Protein AF-A0A7S2H4R5-F1 (afdb_monomer_lite)

Structure (mmCIF, N/CA/C/O backbone):
data_AF-A0A7S2H4R5-F1
#
_entry.id   AF-A0A7S2H4R5-F1
#
loop_
_atom_site.group_PDB
_atom_site.id
_atom_site.type_symbol
_atom_site.label_atom_id
_atom_site.label_alt_id
_atom_site.label_comp_id
_atom_site.label_asym_id
_atom_site.label_entity_id
_atom_site.label_seq_id
_atom_site.pdbx_PDB_ins_code
_atom_site.Cartn_x
_atom_site.Cartn_y
_atom_site.Cartn_z
_atom_site.occupancy
_atom_site.B_iso_or_equiv
_atom_site.auth_seq_id
_atom_site.auth_comp_id
_atom_site.auth_asym_id
_atom_site.auth_atom_id
_atom_site.pdbx_PDB_model_num
ATOM 1 N N . GLY A 1 1 ? -2.460 36.757 11.457 1.00 43.97 1 GLY A N 1
ATOM 2 C CA . GLY A 1 1 ? -3.590 37.691 11.599 1.00 43.97 1 GLY A CA 1
ATOM 3 C C . GLY A 1 1 ? -4.817 36.888 11.955 1.00 43.97 1 GLY A C 1
ATOM 4 O O . GLY A 1 1 ? -5.146 35.980 11.207 1.00 43.97 1 GLY A O 1
ATOM 5 N N . ALA A 1 2 ? -5.412 37.139 13.119 1.00 42.22 2 ALA A N 1
ATOM 6 C CA . ALA A 1 2 ? -6.586 36.418 13.603 1.00 42.22 2 ALA A CA 1
ATOM 7 C C . ALA A 1 2 ? -7.865 37.125 13.124 1.00 42.22 2 ALA A C 1
ATOM 9 O O . ALA A 1 2 ? -8.091 38.283 13.464 1.00 42.22 2 ALA A O 1
ATOM 10 N N . CYS A 1 3 ? -8.686 36.438 12.327 1.00 50.50 3 CYS A N 1
ATOM 11 C CA . CYS A 1 3 ? -10.036 36.880 11.981 1.00 50.50 3 CYS A CA 1
ATOM 12 C C . CYS A 1 3 ? -10.991 36.493 13.115 1.00 50.50 3 CYS A C 1
ATOM 14 O O . CYS A 1 3 ? -11.356 35.327 13.248 1.00 50.50 3 CYS A O 1
ATOM 16 N N . ALA A 1 4 ? -11.394 37.466 13.930 1.00 53.69 4 ALA A N 1
ATOM 17 C CA . ALA A 1 4 ? -12.504 37.313 14.864 1.00 53.69 4 ALA A CA 1
ATOM 18 C C . ALA A 1 4 ? -13.825 37.566 14.118 1.00 53.69 4 ALA A C 1
ATOM 20 O O . ALA A 1 4 ? -14.021 38.639 13.549 1.00 53.69 4 ALA A O 1
ATOM 21 N N . ALA A 1 5 ? -14.717 36.575 14.096 1.00 50.06 5 ALA A N 1
ATOM 22 C CA . ALA A 1 5 ? -16.059 36.732 13.542 1.00 50.06 5 ALA A CA 1
ATOM 23 C C . ALA A 1 5 ? -16.969 37.476 14.545 1.00 50.06 5 ALA A C 1
ATOM 25 O O . ALA A 1 5 ? -16.904 37.191 15.745 1.00 50.06 5 ALA A O 1
ATOM 26 N N . PRO A 1 6 ? -17.824 38.411 14.091 1.00 65.19 6 PRO A N 1
ATOM 27 C CA . PRO A 1 6 ? -18.711 39.163 14.971 1.00 65.19 6 PRO A CA 1
ATOM 28 C C . PRO A 1 6 ? -19.839 38.274 15.512 1.00 65.19 6 PRO A C 1
ATOM 30 O O . PRO A 1 6 ? -20.557 37.614 14.760 1.00 65.19 6 PRO A O 1
ATOM 33 N N . GLN A 1 7 ? -20.009 38.281 16.834 1.00 59.81 7 GLN A N 1
ATOM 34 C CA . GLN A 1 7 ? -21.130 37.645 17.524 1.00 59.81 7 GLN A CA 1
ATOM 35 C C . GLN A 1 7 ? -22.401 38.475 17.299 1.00 59.81 7 GLN A C 1
ATOM 37 O O . GLN A 1 7 ? -22.650 39.461 17.988 1.00 59.81 7 GLN A O 1
ATOM 42 N N . GLY A 1 8 ? -23.198 38.093 16.302 1.00 62.81 8 GLY A N 1
ATOM 43 C CA . GLY A 1 8 ? -24.540 38.634 16.108 1.00 62.81 8 GLY A CA 1
ATOM 44 C C . GLY A 1 8 ? -25.491 38.127 17.194 1.00 62.81 8 GLY A C 1
ATOM 45 O O . GLY A 1 8 ? -25.617 36.919 17.395 1.00 62.81 8 GLY A O 1
ATOM 46 N N . ALA A 1 9 ? -26.161 39.050 17.885 1.00 63.94 9 ALA A N 1
ATOM 47 C CA . ALA A 1 9 ? -27.202 38.752 18.862 1.00 63.94 9 ALA A CA 1
ATOM 48 C C . ALA A 1 9 ? -28.340 37.959 18.199 1.00 63.94 9 ALA A C 1
ATOM 50 O O . ALA A 1 9 ? -29.050 38.461 17.326 1.00 63.94 9 ALA A O 1
ATOM 51 N N . ARG A 1 10 ? -28.492 36.694 18.597 1.00 55.94 10 ARG A N 1
ATOM 52 C CA . ARG A 1 10 ? -29.546 35.802 18.113 1.00 55.94 10 ARG A CA 1
ATOM 53 C C . ARG A 1 10 ? -30.863 36.237 18.760 1.00 55.94 10 ARG A C 1
ATOM 55 O O . ARG A 1 10 ? -31.026 36.107 19.966 1.00 55.94 10 ARG A O 1
ATOM 62 N N . GLN A 1 11 ? -31.770 36.810 17.975 1.00 67.12 11 GLN A N 1
ATOM 63 C CA . GLN A 1 11 ? -33.123 37.108 18.439 1.00 67.12 11 GLN A CA 1
ATOM 64 C C . GLN A 1 11 ? -33.912 35.797 18.526 1.00 67.12 11 GLN A C 1
ATOM 66 O O . GLN A 1 11 ? -34.180 35.160 17.506 1.00 67.12 11 GLN A O 1
ATOM 71 N N . ASP A 1 12 ? -34.262 35.389 19.745 1.00 58.31 12 ASP A N 1
ATOM 72 C CA . ASP A 1 12 ? -35.108 34.226 20.012 1.00 58.31 12 ASP A CA 1
ATOM 73 C C . ASP A 1 12 ? -36.561 34.543 19.635 1.00 58.31 12 ASP A C 1
ATOM 75 O O . ASP A 1 12 ? -37.347 35.058 20.432 1.00 58.31 12 ASP A O 1
ATOM 79 N N . LEU A 1 13 ? -36.927 34.259 18.386 1.00 68.94 13 LEU A N 1
ATOM 80 C CA . LEU A 1 13 ? -38.321 34.313 17.958 1.00 68.94 13 LEU A CA 1
ATOM 81 C C . LEU A 1 13 ? -39.088 33.110 18.542 1.00 68.94 13 LEU A C 1
ATOM 83 O O . LEU A 1 13 ? -38.619 31.973 18.430 1.00 68.94 13 LEU A O 1
ATOM 87 N N . PRO A 1 14 ? -40.273 33.321 19.145 1.00 73.38 14 PRO A N 1
ATOM 88 C CA . PRO A 1 14 ? -41.073 32.240 19.703 1.00 73.38 14 PRO A CA 1
ATOM 89 C C . PRO A 1 14 ? -41.506 31.276 18.594 1.00 73.38 14 PRO A C 1
ATOM 91 O O . PRO A 1 14 ? -42.022 31.691 17.556 1.00 73.38 14 PRO A O 1
ATOM 94 N N . ALA A 1 15 ? -41.300 29.976 18.821 1.00 68.56 15 ALA A N 1
ATOM 95 C CA . ALA A 1 15 ? -41.641 28.948 17.846 1.00 68.56 15 ALA A CA 1
ATOM 96 C C . ALA A 1 15 ? -43.143 29.009 17.486 1.00 68.56 15 ALA A C 1
ATOM 98 O O . ALA A 1 15 ? -43.987 29.075 18.389 1.00 68.56 15 ALA A O 1
ATOM 99 N N . PRO A 1 16 ? -43.500 28.969 16.189 1.00 68.19 16 PRO A N 1
ATOM 100 C CA . PRO A 1 16 ? -44.891 29.018 15.756 1.00 68.19 16 PRO A CA 1
ATOM 101 C C . PRO A 1 16 ? -45.667 27.828 16.335 1.00 68.19 16 PRO A C 1
ATOM 103 O O . PRO A 1 16 ? -45.280 26.668 16.178 1.00 68.19 16 PRO A O 1
ATOM 106 N N . ARG A 1 17 ? -46.773 28.111 17.035 1.00 72.88 17 ARG A N 1
ATOM 107 C CA . ARG A 1 17 ? -47.661 27.074 17.574 1.00 72.88 17 ARG A CA 1
ATOM 108 C C . ARG A 1 17 ? -48.368 26.375 16.414 1.00 72.88 17 ARG A C 1
ATOM 110 O O . ARG A 1 17 ? -49.080 27.012 15.648 1.00 72.88 17 ARG A O 1
ATOM 117 N N . VAL A 1 18 ? -48.193 25.059 16.312 1.00 77.31 18 VAL A N 1
ATOM 118 C CA . VAL A 1 18 ? -48.912 24.218 15.344 1.00 77.31 18 VAL A CA 1
ATOM 119 C C . VAL A 1 18 ? -50.418 24.305 15.625 1.00 77.31 18 VAL A C 1
ATOM 121 O O . VAL A 1 18 ? -50.851 23.970 16.732 1.00 77.31 18 VAL A O 1
ATOM 124 N N . GLY A 1 19 ? -51.196 24.770 14.641 1.00 82.31 19 GLY A N 1
ATOM 125 C CA . GLY A 1 19 ? -52.649 24.948 14.739 1.00 82.31 19 GLY A CA 1
ATOM 126 C C . GLY A 1 19 ? -53.412 23.643 15.006 1.00 82.31 19 GLY A C 1
ATOM 127 O O . GLY A 1 19 ? -52.929 22.548 14.714 1.00 82.31 19 GLY A O 1
ATOM 128 N N . SER A 1 20 ? -54.615 23.755 15.574 1.00 77.06 20 SER A N 1
ATOM 129 C CA . SER A 1 20 ? -55.488 22.621 15.929 1.00 77.06 20 SER A CA 1
ATOM 130 C C . SER A 1 20 ? -55.868 21.743 14.734 1.00 77.06 20 SER A C 1
ATOM 132 O O . SER A 1 20 ? -56.005 20.532 14.895 1.00 77.06 20 SER A O 1
ATOM 134 N N . GLU A 1 21 ? -55.972 22.324 13.540 1.00 79.44 21 GLU A N 1
ATOM 135 C CA . GLU A 1 21 ? -56.320 21.610 12.306 1.00 79.44 21 GLU A CA 1
ATOM 136 C C . GLU A 1 21 ? -55.257 20.571 11.923 1.00 79.44 21 GLU A C 1
ATOM 138 O O . GLU A 1 21 ? -55.586 19.412 11.673 1.00 79.44 21 GLU A O 1
ATOM 143 N N . LEU A 1 22 ? -53.970 20.925 12.019 1.00 76.62 22 LEU A N 1
ATOM 144 C CA . LEU A 1 22 ? -52.852 20.003 11.776 1.00 76.62 22 LEU A CA 1
ATOM 145 C C . LEU A 1 22 ? -52.847 18.821 12.754 1.00 76.62 22 LEU A C 1
ATOM 147 O O . LEU A 1 22 ? -52.476 17.715 12.376 1.00 76.62 22 LEU A O 1
ATOM 151 N N . ARG A 1 23 ? -53.293 19.018 14.002 1.00 78.50 23 ARG A N 1
ATOM 152 C CA . ARG A 1 23 ? -53.409 17.916 14.973 1.00 78.50 23 ARG A CA 1
ATOM 153 C C . ARG A 1 23 ? -54.545 16.953 14.638 1.00 78.50 23 ARG A C 1
ATOM 155 O O . ARG A 1 23 ? -54.448 15.786 15.005 1.00 78.50 23 ARG A O 1
ATOM 162 N N . SER A 1 24 ? -55.606 17.427 13.981 1.00 82.88 24 SER A N 1
ATOM 163 C CA . SER A 1 24 ? -56.699 16.560 13.526 1.00 82.88 24 SER A CA 1
ATOM 164 C C . SER A 1 24 ? -56.254 15.675 12.363 1.00 82.88 24 SER A C 1
ATOM 166 O O . SER A 1 24 ? -56.455 14.470 12.431 1.00 82.88 24 SER A O 1
ATOM 168 N N . ALA A 1 25 ? -55.499 16.233 11.410 1.00 81.19 25 ALA A N 1
ATOM 169 C CA . ALA A 1 25 ? -54.957 15.489 10.275 1.00 81.19 25 ALA A CA 1
ATOM 170 C C . ALA A 1 25 ? -54.005 14.353 10.694 1.00 81.19 25 ALA A C 1
ATOM 172 O O . ALA A 1 25 ? -53.912 13.350 10.000 1.00 81.19 25 ALA A O 1
ATOM 173 N N . VAL A 1 26 ? -53.325 14.477 11.843 1.00 81.75 26 VAL A N 1
ATOM 174 C CA . VAL A 1 26 ? -52.450 13.416 12.377 1.00 81.75 26 VAL A CA 1
ATOM 175 C C . VAL A 1 26 ? -53.235 12.188 12.859 1.00 81.75 26 VAL A C 1
ATOM 177 O O . VAL A 1 26 ? -52.687 11.089 12.867 1.00 81.75 26 VAL A O 1
ATOM 180 N N . LYS A 1 27 ? -54.506 12.345 13.251 1.00 83.69 27 LYS A N 1
ATOM 181 C CA . LYS A 1 27 ? -55.331 11.226 13.738 1.00 83.69 27 LYS A CA 1
ATOM 182 C C . LYS A 1 27 ? -55.810 10.300 12.625 1.00 83.69 27 LYS A C 1
ATOM 184 O O . LYS A 1 27 ? -56.103 9.147 12.912 1.00 83.69 27 LYS A O 1
ATOM 189 N N . ASP A 1 28 ? -55.853 10.795 11.392 1.00 89.69 28 ASP A N 1
ATOM 190 C CA . ASP A 1 28 ? -56.332 10.035 10.237 1.00 89.69 28 ASP A CA 1
ATOM 191 C C . ASP A 1 28 ? -55.218 9.215 9.560 1.00 89.69 28 ASP A C 1
ATOM 193 O O . ASP A 1 28 ? -55.467 8.550 8.554 1.00 89.69 28 ASP A O 1
ATOM 197 N N . LEU A 1 29 ? -53.980 9.241 10.080 1.00 88.44 29 LEU A N 1
ATOM 198 C CA . LEU A 1 29 ? -52.915 8.403 9.533 1.00 88.44 29 LEU A CA 1
ATOM 199 C C . LEU A 1 29 ? -53.121 6.932 9.932 1.00 88.44 29 LEU A C 1
ATOM 201 O O . LEU A 1 29 ? -53.329 6.646 11.112 1.00 88.44 29 LEU A O 1
ATOM 205 N N . PRO A 1 30 ? -53.018 5.993 8.973 1.00 91.44 30 PRO A N 1
ATOM 206 C CA . PRO A 1 30 ? -53.098 4.568 9.263 1.00 91.44 30 PRO A CA 1
ATOM 207 C C . PRO A 1 30 ? -51.943 4.135 10.170 1.00 91.44 30 PRO A C 1
ATOM 209 O O . PRO A 1 30 ? -50.812 4.605 10.012 1.00 91.44 30 PRO A O 1
ATOM 212 N N . ASP A 1 31 ? -52.224 3.216 11.097 1.00 90.38 31 ASP A N 1
ATOM 213 C CA . ASP A 1 31 ? -51.182 2.607 11.918 1.00 90.38 31 ASP A CA 1
ATOM 214 C C . ASP A 1 31 ? -50.279 1.730 11.036 1.00 90.38 31 ASP A C 1
ATOM 216 O O . ASP A 1 31 ? -50.745 0.917 10.237 1.00 90.38 31 ASP A O 1
ATOM 220 N N . LEU A 1 32 ? -48.970 1.946 11.139 1.00 93.88 32 LEU A N 1
ATOM 221 C CA . LEU A 1 32 ? -47.953 1.241 10.358 1.00 93.88 32 LEU A CA 1
ATOM 222 C C . LEU A 1 32 ? -47.222 0.179 11.188 1.00 93.88 32 LEU A C 1
ATOM 224 O O . LEU A 1 32 ? -46.354 -0.508 10.642 1.00 93.88 32 LEU A O 1
ATOM 228 N N . MET A 1 33 ? -47.550 0.039 12.476 1.00 92.56 33 MET A N 1
ATOM 229 C CA . MET A 1 33 ? -46.866 -0.880 13.389 1.00 92.56 33 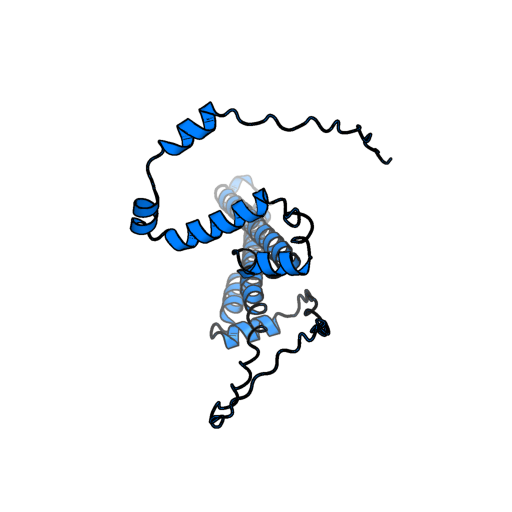MET A CA 1
ATOM 230 C C . MET A 1 33 ? -46.916 -2.332 12.905 1.00 92.56 33 MET A C 1
ATOM 232 O O . MET A 1 33 ? -45.867 -2.971 12.841 1.00 92.56 33 MET A O 1
ATOM 236 N N . ASP A 1 34 ? -48.073 -2.799 12.430 1.00 94.12 34 ASP A N 1
ATOM 237 C CA . ASP A 1 34 ? -48.242 -4.163 11.904 1.00 94.12 34 ASP A CA 1
ATOM 238 C C . ASP A 1 34 ? -47.296 -4.451 10.728 1.00 94.12 34 ASP A C 1
ATOM 240 O O . ASP A 1 34 ? -46.746 -5.544 10.584 1.00 94.12 34 ASP A O 1
ATOM 244 N N . ARG A 1 35 ? -47.051 -3.444 9.879 1.00 95.38 35 ARG A N 1
ATOM 245 C CA . ARG A 1 35 ? -46.154 -3.582 8.726 1.00 95.38 35 ARG A CA 1
ATOM 246 C C . ARG A 1 35 ? -44.686 -3.591 9.148 1.00 95.38 35 ARG A C 1
ATOM 248 O O . ARG A 1 35 ? -43.892 -4.309 8.547 1.00 95.38 35 ARG A O 1
ATOM 255 N N . ILE A 1 36 ? -44.320 -2.800 10.155 1.00 93.50 36 ILE A N 1
ATOM 256 C CA . ILE A 1 36 ? -42.960 -2.769 10.720 1.00 93.50 36 ILE A CA 1
ATOM 257 C C . ILE A 1 36 ? -42.642 -4.103 11.404 1.00 93.50 36 ILE A C 1
ATOM 259 O O . ILE A 1 36 ? -41.538 -4.627 11.244 1.00 93.50 36 ILE A O 1
ATOM 263 N N . GLU A 1 37 ? -43.616 -4.674 12.110 1.00 95.56 37 GLU A N 1
ATOM 264 C CA . GLU A 1 37 ? -43.494 -5.979 12.753 1.00 95.56 37 GLU A CA 1
ATOM 265 C C . GLU A 1 37 ? -43.380 -7.111 11.727 1.00 95.56 37 GLU A C 1
ATOM 267 O O . GLU A 1 37 ? -42.467 -7.929 11.826 1.00 95.56 37 GLU A O 1
ATOM 272 N N . ALA A 1 38 ? -44.199 -7.092 10.669 1.00 95.25 38 ALA A N 1
ATOM 273 C CA . ALA A 1 38 ? -44.100 -8.058 9.572 1.00 95.25 38 ALA A CA 1
ATOM 274 C C . ALA A 1 38 ? -42.734 -8.034 8.852 1.00 95.25 38 ALA A C 1
ATOM 276 O O . ALA A 1 38 ? -42.317 -9.044 8.289 1.00 95.25 38 ALA A O 1
ATOM 277 N N . MET A 1 39 ? -42.027 -6.897 8.871 1.00 93.00 39 MET A N 1
ATOM 278 C CA . MET A 1 39 ? -40.674 -6.755 8.313 1.00 93.00 39 MET A CA 1
ATOM 279 C C . MET A 1 39 ? -39.555 -7.108 9.309 1.00 93.00 39 MET A C 1
ATOM 281 O O . MET A 1 39 ? -38.387 -7.072 8.930 1.00 93.00 39 MET A O 1
ATOM 285 N N . GLY A 1 40 ? -39.874 -7.424 10.569 1.00 90.75 40 GLY A N 1
ATOM 286 C CA . GLY A 1 40 ? -38.877 -7.709 11.608 1.00 90.75 40 GLY A CA 1
ATOM 287 C C . GLY A 1 40 ? -38.091 -6.481 12.090 1.00 90.75 40 GLY A C 1
ATOM 288 O O . GLY A 1 40 ? -37.063 -6.635 12.743 1.00 90.75 40 GLY A O 1
ATOM 289 N N . LEU A 1 41 ? -38.566 -5.264 11.799 1.00 92.69 41 LEU A N 1
ATOM 290 C CA . LEU A 1 41 ? -37.879 -3.999 12.117 1.00 92.69 41 LEU A CA 1
ATOM 291 C C . LEU A 1 41 ? -38.335 -3.380 13.450 1.00 92.69 41 LEU A C 1
ATOM 293 O O . LEU A 1 41 ? -38.008 -2.233 13.758 1.00 92.69 41 LEU A O 1
ATOM 297 N N . SER A 1 42 ? -39.116 -4.107 14.251 1.00 93.56 42 SER A N 1
ATOM 298 C CA . SER A 1 42 ? -39.722 -3.590 15.484 1.00 93.56 42 SER A CA 1
ATOM 299 C C . SER A 1 42 ? -38.675 -3.110 16.495 1.00 93.56 42 SER A C 1
ATOM 301 O O . SER A 1 42 ? -38.813 -2.024 17.059 1.00 93.56 42 SER A O 1
ATOM 303 N N . VAL A 1 43 ? -37.587 -3.864 16.666 1.00 85.38 43 VAL A N 1
ATOM 304 C CA . VAL A 1 43 ? -36.494 -3.533 17.596 1.00 85.38 43 VAL A CA 1
ATOM 305 C C . VAL A 1 43 ? -35.771 -2.249 17.176 1.00 85.38 43 VAL A C 1
ATOM 307 O O . VAL A 1 43 ? -35.553 -1.352 17.993 1.00 85.38 43 VAL A O 1
ATOM 310 N N . GLU A 1 44 ? -35.443 -2.124 15.891 1.00 78.88 44 GLU A N 1
ATOM 311 C CA . GLU A 1 44 ? -34.749 -0.956 15.337 1.00 78.88 44 GLU A CA 1
ATOM 312 C C . GLU A 1 44 ? -35.628 0.295 15.385 1.00 78.88 44 GLU A C 1
ATOM 314 O O . GLU A 1 44 ? -35.156 1.379 15.742 1.00 78.88 44 GLU A O 1
ATOM 319 N N . TYR A 1 45 ? -36.924 0.142 15.100 1.00 90.38 45 TYR A N 1
ATOM 320 C CA . TYR A 1 45 ? -37.892 1.228 15.182 1.00 90.38 45 TYR A CA 1
ATOM 321 C C . TYR A 1 45 ? -38.052 1.751 16.615 1.00 90.38 45 TYR A C 1
ATOM 323 O O . TYR A 1 45 ? -38.036 2.967 16.822 1.00 90.38 45 TYR A O 1
ATOM 331 N N . VAL A 1 46 ? -38.150 0.866 17.614 1.00 87.12 46 VAL A N 1
ATOM 332 C CA . VAL A 1 46 ? -38.217 1.264 19.031 1.00 87.12 46 VAL A CA 1
ATOM 333 C C . VAL A 1 46 ? -36.947 2.017 19.435 1.00 87.12 46 VAL A C 1
ATOM 335 O O . VAL A 1 46 ? -37.040 3.127 19.965 1.00 87.12 46 VAL A O 1
ATOM 338 N N . ALA A 1 47 ? -35.770 1.493 19.083 1.00 76.94 47 ALA A N 1
ATOM 339 C CA . ALA A 1 47 ? -34.491 2.138 19.380 1.00 76.94 47 ALA A CA 1
ATOM 340 C C . ALA A 1 47 ? -34.326 3.503 18.683 1.00 76.94 47 ALA A C 1
ATOM 342 O O . ALA A 1 47 ? -33.702 4.420 19.226 1.00 76.94 47 ALA A O 1
ATOM 343 N N . TYR A 1 48 ? -34.858 3.661 17.469 1.00 85.94 48 TYR A N 1
ATOM 344 C CA . TYR A 1 48 ? -34.892 4.947 16.772 1.00 85.94 48 TYR A CA 1
ATOM 345 C C . TYR A 1 48 ? -35.870 5.923 17.438 1.00 85.94 48 TYR A C 1
ATOM 347 O O . TYR A 1 48 ? -35.516 7.075 17.701 1.00 85.94 48 TYR A O 1
ATOM 355 N N . ARG A 1 49 ? -37.089 5.466 17.747 1.00 90.25 49 ARG A N 1
ATOM 356 C CA . ARG A 1 49 ? -38.142 6.267 18.382 1.00 90.25 49 ARG A CA 1
ATOM 357 C C . ARG A 1 49 ? -37.687 6.818 19.728 1.00 90.25 49 ARG A C 1
ATOM 359 O O . ARG A 1 49 ? -37.909 7.995 19.996 1.00 90.25 49 ARG A O 1
ATOM 366 N N . GLU A 1 50 ? -37.032 6.007 20.552 1.00 83.50 50 GLU A N 1
ATOM 367 C CA . GLU A 1 50 ? -36.480 6.439 21.841 1.00 83.50 50 GLU A CA 1
ATOM 368 C C . GLU A 1 50 ? -35.403 7.516 21.676 1.00 83.50 50 GLU A C 1
ATOM 370 O O . GLU A 1 50 ? -35.468 8.552 22.342 1.00 83.50 50 GLU A O 1
ATOM 375 N N . ARG A 1 51 ? -34.470 7.334 20.731 1.00 75.69 51 ARG A N 1
ATOM 376 C CA . ARG A 1 51 ? -33.455 8.347 20.392 1.00 75.69 51 ARG A CA 1
ATOM 377 C C . ARG A 1 51 ? -34.093 9.652 19.910 1.00 75.69 51 ARG A C 1
ATOM 379 O O . ARG A 1 51 ? -33.719 10.734 20.365 1.00 75.69 51 ARG A O 1
ATOM 386 N N . TYR A 1 52 ? -35.097 9.558 19.041 1.00 80.31 52 TYR A N 1
ATOM 387 C CA . TYR A 1 52 ? -35.819 10.714 18.512 1.00 80.31 52 TYR A CA 1
ATOM 388 C C . TYR A 1 52 ? -36.623 11.455 19.592 1.00 80.31 52 TYR A C 1
ATOM 390 O O . TYR A 1 52 ? -36.609 12.688 19.650 1.00 80.31 52 TYR A O 1
ATOM 398 N N . LEU A 1 53 ? -37.305 10.723 20.477 1.00 79.69 53 LEU A N 1
ATOM 399 C CA . LEU A 1 53 ? -38.027 11.299 21.612 1.00 79.69 53 LEU A CA 1
ATOM 400 C C . LEU A 1 53 ? -37.065 11.945 22.615 1.00 79.69 53 LEU A C 1
ATOM 402 O O . LEU A 1 53 ? -37.348 13.046 23.089 1.00 79.69 53 LEU A O 1
ATOM 406 N N . GLY A 1 54 ? -35.914 11.322 22.879 1.00 72.06 54 GLY A N 1
ATOM 407 C CA . GLY A 1 54 ? -34.848 11.899 23.701 1.00 72.06 54 GLY A CA 1
ATOM 408 C C . GLY A 1 54 ? -34.338 13.228 23.140 1.00 72.06 54 GLY A C 1
ATOM 409 O O . GLY A 1 54 ? -34.216 14.202 23.884 1.00 72.06 54 GLY A O 1
ATOM 410 N N . TRP A 1 55 ? -34.151 13.304 21.819 1.00 71.25 55 TRP A N 1
ATOM 411 C CA . TRP A 1 55 ? -33.795 14.543 21.123 1.00 71.25 55 TRP A CA 1
ATOM 412 C C . TRP A 1 55 ? -34.886 15.625 21.248 1.00 71.25 55 TRP A C 1
ATOM 414 O O . TRP A 1 55 ? -34.586 16.785 21.535 1.00 71.25 55 TRP A O 1
ATOM 424 N N . ARG A 1 56 ? -36.168 15.256 21.105 1.00 74.75 56 ARG A N 1
ATOM 425 C CA . ARG A 1 56 ? -37.316 16.182 21.202 1.00 74.75 56 ARG A CA 1
ATOM 426 C C . ARG A 1 56 ? -37.598 16.695 22.615 1.00 74.75 56 ARG A C 1
ATOM 428 O O . ARG A 1 56 ? -38.101 17.806 22.750 1.00 74.75 56 ARG A O 1
ATOM 435 N N . GLN A 1 57 ? -37.297 15.920 23.654 1.00 76.00 57 GLN A N 1
ATOM 436 C CA . GLN A 1 57 ? -37.550 16.298 25.052 1.00 76.00 57 GLN A CA 1
ATOM 437 C C . GLN A 1 57 ? -36.580 17.359 25.589 1.00 76.00 57 GLN A C 1
ATOM 439 O O . GLN A 1 57 ? -36.604 17.665 26.779 1.00 76.00 57 GLN A O 1
ATOM 444 N N . GLY A 1 58 ? -35.712 17.929 24.748 1.00 50.25 58 GLY A N 1
ATOM 445 C CA . GLY A 1 58 ? -34.784 18.959 25.199 1.00 50.25 58 GLY A CA 1
ATOM 446 C C . GLY A 1 58 ? -33.754 18.427 26.193 1.00 50.25 58 GLY A C 1
ATOM 447 O O . GLY A 1 58 ? -33.087 19.220 26.856 1.00 50.25 58 GLY A O 1
ATOM 448 N N . LYS A 1 59 ? -33.543 17.102 26.251 1.00 51.34 59 LYS A N 1
ATOM 449 C CA . LYS A 1 59 ? -32.250 16.555 26.668 1.00 51.34 59 LYS A CA 1
ATOM 450 C C . LYS A 1 59 ? -31.236 16.939 25.591 1.00 51.34 59 LYS A C 1
ATOM 452 O O . LYS A 1 59 ? -30.759 16.118 24.814 1.00 51.34 59 LYS A O 1
ATOM 457 N N . VAL A 1 60 ? -30.865 18.217 25.583 1.00 47.06 60 VAL A N 1
ATOM 458 C CA . VAL A 1 60 ? -29.697 18.786 24.903 1.00 47.06 60 VAL A CA 1
ATOM 459 C C . VAL A 1 60 ? -28.425 18.313 25.633 1.00 47.06 60 VAL A C 1
ATOM 461 O O . VAL A 1 60 ? -27.531 19.076 25.964 1.00 47.06 60 VAL A O 1
ATOM 464 N N . GLN A 1 61 ? -28.364 17.023 25.962 1.00 48.38 61 GLN A N 1
ATOM 465 C CA . GLN A 1 61 ? -27.120 16.275 26.103 1.00 48.38 61 GLN A CA 1
ATOM 466 C C . GLN A 1 61 ? -26.803 15.510 24.814 1.00 48.38 61 GLN A C 1
ATOM 468 O O . GLN A 1 61 ? -25.679 15.041 24.662 1.00 48.38 61 GLN A O 1
ATOM 473 N N . GLY A 1 62 ? -27.721 15.506 23.837 1.00 53.16 62 GLY A N 1
ATOM 474 C CA . GLY A 1 62 ? -27.354 15.360 22.433 1.00 53.16 62 GLY A CA 1
ATOM 475 C C . GLY A 1 62 ? -26.507 16.561 21.994 1.00 53.16 62 GLY A C 1
ATOM 476 O O . GLY A 1 62 ? -26.993 17.690 21.993 1.00 53.16 62 GLY A O 1
ATOM 477 N N . ALA A 1 63 ? -25.248 16.282 21.642 1.00 48.59 63 ALA A N 1
ATOM 478 C CA . ALA A 1 63 ? -24.192 17.152 21.094 1.00 48.59 63 ALA A CA 1
ATOM 479 C C . ALA A 1 63 ? -23.183 17.858 22.036 1.00 48.59 63 ALA A C 1
ATOM 481 O O . ALA A 1 63 ? -22.158 18.301 21.526 1.00 48.59 63 ALA A O 1
ATOM 482 N N . GLN A 1 64 ? -23.346 17.903 23.368 1.00 45.47 64 GLN A N 1
ATOM 483 C CA . GLN A 1 64 ? -22.238 18.315 24.273 1.00 45.47 64 GLN A CA 1
ATOM 484 C C . GLN A 1 64 ? -21.790 17.241 25.279 1.00 45.47 64 GLN A C 1
ATOM 486 O O . GLN A 1 64 ? -20.657 17.303 25.748 1.00 45.47 64 GLN A O 1
ATOM 491 N N . GLY A 1 65 ? -22.621 16.233 25.577 1.00 45.78 65 GLY A N 1
ATOM 492 C CA . GLY A 1 65 ? -22.270 15.143 26.503 1.00 45.78 65 GLY A CA 1
ATOM 493 C C . GLY A 1 65 ? -21.712 13.881 25.831 1.00 45.78 65 GLY A C 1
ATOM 494 O O . GLY A 1 65 ? -20.878 13.197 26.416 1.00 45.78 65 GLY A O 1
ATOM 495 N N . GLU A 1 66 ? -22.120 13.593 24.590 1.00 47.84 66 GLU A N 1
ATOM 496 C CA . GLU A 1 66 ? -21.602 12.460 23.793 1.00 47.84 66 GLU A CA 1
ATOM 497 C C . GLU A 1 66 ? -20.210 12.724 23.195 1.00 47.84 66 GLU A C 1
ATOM 499 O O . GLU A 1 66 ? -19.504 11.800 22.807 1.00 47.84 66 GLU A O 1
ATOM 504 N N . LEU A 1 67 ? -19.760 13.982 23.222 1.00 45.81 67 LEU A N 1
ATOM 505 C CA . LEU A 1 67 ? -18.366 14.371 23.003 1.00 45.81 67 LEU A CA 1
ATOM 506 C C . LEU A 1 67 ? -17.505 14.165 24.258 1.00 45.81 67 LEU A C 1
ATOM 508 O O . LEU A 1 67 ? -16.434 14.757 24.368 1.00 45.81 67 LEU A O 1
ATOM 512 N N . GLN A 1 68 ? -17.913 13.318 25.210 1.00 48.12 68 GLN A N 1
ATOM 513 C CA . GLN A 1 68 ? -16.902 12.713 26.066 1.00 48.12 68 GLN A CA 1
ATOM 514 C C . GLN A 1 68 ? -15.939 11.949 25.142 1.00 48.12 68 GLN A C 1
ATOM 516 O O . GLN A 1 68 ? -16.385 11.047 24.430 1.00 48.12 68 GLN A O 1
ATOM 521 N N . PRO A 1 69 ? -14.631 12.273 25.124 1.00 55.28 69 PRO A N 1
ATOM 522 C CA . PRO A 1 69 ? -13.672 11.598 24.252 1.00 55.28 69 PRO A CA 1
ATOM 523 C C . PRO A 1 69 ? -13.715 10.072 24.405 1.00 55.28 69 PRO A C 1
ATOM 525 O O . PRO A 1 69 ? -13.453 9.350 23.453 1.00 55.28 69 PRO A O 1
ATOM 528 N N . SER A 1 70 ? -14.101 9.576 25.583 1.00 55.25 70 SER A N 1
ATOM 529 C CA . SER A 1 70 ? -14.344 8.163 25.885 1.00 55.25 70 SER A CA 1
ATOM 530 C C . SER A 1 70 ? -15.571 7.570 25.179 1.00 55.25 70 SER A C 1
ATOM 532 O O . SER A 1 70 ? -15.500 6.432 24.720 1.00 55.25 70 SER A O 1
ATOM 534 N N . ALA A 1 71 ? -16.677 8.310 25.062 1.00 52.84 71 ALA A N 1
ATOM 535 C CA . ALA A 1 71 ? -17.904 7.845 24.411 1.00 52.84 71 ALA A CA 1
ATOM 536 C C . ALA A 1 71 ? -17.747 7.793 22.885 1.00 52.84 71 ALA A C 1
ATOM 538 O O . ALA A 1 71 ? -18.056 6.766 22.288 1.00 52.84 71 ALA A O 1
ATOM 539 N N . LEU A 1 72 ? -17.143 8.820 22.270 1.00 54.56 72 LEU A N 1
ATOM 540 C CA . LEU A 1 72 ? -16.752 8.768 20.854 1.00 54.56 72 LEU A CA 1
ATOM 541 C C . LEU A 1 72 ? -15.761 7.634 20.588 1.00 54.56 72 LEU A C 1
ATOM 543 O O . LEU A 1 72 ? -15.933 6.887 19.630 1.00 54.56 72 LEU A O 1
ATOM 547 N N . ARG A 1 73 ? -14.762 7.444 21.460 1.00 56.41 73 ARG A N 1
ATOM 548 C CA . ARG A 1 73 ? -13.798 6.341 21.326 1.00 56.41 73 ARG A CA 1
ATOM 549 C C . ARG A 1 73 ? -14.472 4.966 21.360 1.00 56.41 73 ARG A C 1
ATOM 551 O O . ARG A 1 73 ? -14.041 4.085 20.629 1.00 56.41 73 ARG A O 1
ATOM 558 N N . ASN A 1 74 ? -15.541 4.796 22.138 1.00 55.84 74 ASN A N 1
ATOM 559 C CA . ASN A 1 74 ? -16.314 3.552 22.165 1.00 55.84 74 ASN A CA 1
ATOM 560 C C . ASN A 1 74 ? -17.297 3.420 20.991 1.00 55.84 74 ASN A C 1
ATOM 562 O O . ASN A 1 74 ? -17.511 2.311 20.510 1.00 55.84 74 ASN A O 1
ATOM 566 N N . GLN A 1 75 ? -17.864 4.521 20.494 1.00 54.53 75 GLN A N 1
ATOM 567 C CA . GLN A 1 75 ? -18.818 4.496 19.381 1.00 54.53 75 GLN A CA 1
ATOM 568 C C . GLN A 1 75 ? -18.126 4.226 18.033 1.00 54.53 75 GLN A C 1
ATOM 570 O O . GLN A 1 75 ? -18.638 3.452 17.229 1.00 54.53 75 GLN A O 1
ATOM 575 N N . TYR A 1 76 ? -16.901 4.732 17.830 1.00 53.34 76 TYR A N 1
ATOM 576 C CA . TYR A 1 76 ? -16.063 4.343 16.686 1.00 53.34 76 TYR A CA 1
ATOM 577 C C . TYR A 1 76 ? -15.675 2.854 16.706 1.00 53.34 76 TYR A C 1
ATOM 579 O O . TYR A 1 76 ? -15.472 2.276 15.640 1.00 53.34 76 TYR A O 1
ATOM 587 N N . CYS A 1 77 ? -15.606 2.215 17.881 1.00 51.66 77 CYS A N 1
ATOM 588 C CA . CYS A 1 77 ? -15.369 0.771 18.001 1.00 51.66 77 CYS A CA 1
ATOM 589 C C . CYS A 1 77 ? -16.605 -0.082 17.671 1.00 51.66 77 CYS A C 1
ATOM 591 O O . CYS A 1 77 ? -16.440 -1.249 17.326 1.00 51.66 77 CYS A O 1
ATOM 593 N N . ALA A 1 78 ? -17.818 0.471 17.775 1.00 55.00 78 ALA A N 1
ATOM 594 C CA . ALA A 1 78 ? -19.057 -0.266 17.525 1.00 55.00 78 ALA A CA 1
ATOM 595 C C . ALA A 1 78 ? -19.457 -0.264 16.038 1.00 55.00 78 ALA A C 1
ATOM 597 O O . ALA A 1 78 ? -19.903 -1.289 15.529 1.00 55.00 78 ALA A O 1
ATOM 598 N N . ASP A 1 79 ? -19.209 0.838 15.321 1.00 51.69 79 ASP A N 1
ATOM 599 C CA . ASP A 1 79 ? -19.645 1.010 13.930 1.00 51.69 79 ASP A CA 1
ATOM 600 C C . ASP A 1 79 ? -18.465 0.949 12.944 1.00 51.69 79 ASP A C 1
ATOM 602 O O . ASP A 1 79 ? -18.014 1.954 12.395 1.00 51.69 79 ASP A O 1
ATOM 606 N N . GLY A 1 80 ? -17.943 -0.262 12.719 1.00 57.75 80 GLY A N 1
ATOM 607 C CA . GLY A 1 80 ? -17.148 -0.659 11.545 1.00 57.75 80 GLY A CA 1
ATOM 608 C C . GLY A 1 80 ? -15.730 -0.084 11.407 1.00 57.75 80 GLY A C 1
ATOM 609 O O . GLY A 1 80 ? -14.792 -0.839 11.172 1.00 57.75 80 GLY A O 1
ATOM 610 N N . PHE A 1 81 ? -15.522 1.224 11.554 1.00 60.84 81 PHE A N 1
ATOM 611 C CA . PHE A 1 81 ? -14.223 1.857 11.300 1.00 60.84 81 PHE A CA 1
ATOM 612 C C . PHE A 1 81 ? -13.184 1.515 12.378 1.00 60.84 81 PHE A C 1
ATOM 614 O O . PHE A 1 81 ? -12.063 1.131 12.046 1.00 60.84 81 PHE A O 1
ATOM 621 N N . GLY A 1 82 ? -13.561 1.570 13.659 1.00 59.62 82 GLY A N 1
ATOM 622 C CA . GLY A 1 82 ? -12.675 1.210 14.772 1.00 59.62 82 GLY A CA 1
ATOM 623 C C . GLY A 1 82 ? -12.394 -0.288 14.875 1.00 59.62 82 GLY A C 1
ATOM 624 O O . GLY A 1 82 ? -11.389 -0.670 15.468 1.00 59.62 82 GLY A O 1
ATOM 625 N N . PHE A 1 83 ? -13.221 -1.134 14.247 1.00 67.00 83 PHE A N 1
ATOM 626 C CA . PHE A 1 83 ? -12.955 -2.571 14.140 1.00 67.00 83 PHE A CA 1
ATOM 627 C C . PHE A 1 83 ? -11.738 -2.855 13.245 1.00 67.00 83 PHE A C 1
ATOM 629 O O . PHE A 1 83 ? -10.887 -3.671 13.593 1.00 67.00 83 PHE A O 1
ATOM 636 N N . TRP A 1 84 ? -11.620 -2.155 12.111 1.00 66.12 84 TRP A N 1
ATOM 637 C CA . TRP A 1 84 ? -10.507 -2.332 11.167 1.00 66.12 84 TRP A CA 1
ATOM 638 C C . TRP A 1 84 ? -9.285 -1.450 11.479 1.00 66.12 84 TRP A C 1
ATOM 640 O O . TRP A 1 84 ? -8.156 -1.788 11.092 1.00 66.12 84 TRP A O 1
ATOM 650 N N . TYR A 1 85 ? -9.500 -0.316 12.157 1.00 75.69 85 TYR A N 1
ATOM 651 C CA . TYR A 1 85 ? -8.479 0.692 12.454 1.00 75.69 85 TYR A CA 1
ATOM 652 C C . TYR A 1 85 ? -8.656 1.245 13.881 1.00 75.69 85 TYR A C 1
ATOM 654 O O . TYR A 1 85 ? -9.271 2.297 14.069 1.00 75.69 85 TYR A O 1
ATOM 662 N N . PRO A 1 86 ? -8.119 0.560 14.906 1.00 66.31 86 PRO A N 1
ATOM 663 C CA . PRO A 1 86 ? -8.292 0.959 16.304 1.00 66.31 86 PRO A CA 1
ATOM 664 C C . PRO A 1 86 ? -7.623 2.300 16.644 1.00 66.31 86 PRO A C 1
ATOM 666 O O . PRO A 1 86 ? -8.007 2.952 17.618 1.00 66.31 86 PRO A O 1
ATOM 669 N N . THR A 1 87 ? -6.635 2.737 15.854 1.00 76.44 87 THR A N 1
ATOM 670 C CA . THR A 1 87 ? -5.954 4.026 16.030 1.00 76.44 87 THR A CA 1
ATOM 671 C C . THR A 1 87 ? -5.897 4.830 14.727 1.00 76.44 87 THR A C 1
ATOM 673 O O . THR A 1 87 ? -5.793 4.285 13.626 1.00 76.44 87 THR A O 1
ATOM 676 N N . ILE A 1 88 ? -5.950 6.163 14.846 1.00 76.06 88 ILE A N 1
ATOM 677 C CA . ILE A 1 88 ? -5.861 7.072 13.689 1.00 76.06 88 ILE A CA 1
ATOM 678 C C . ILE A 1 88 ? -4.478 7.004 13.026 1.00 76.06 88 ILE A C 1
ATOM 680 O O . ILE A 1 88 ? -4.361 7.175 11.815 1.00 76.06 88 ILE A O 1
ATOM 684 N N . GLU A 1 89 ? -3.446 6.712 13.819 1.00 77.62 89 GLU A N 1
ATOM 685 C CA . GLU A 1 89 ? -2.065 6.538 13.370 1.00 77.62 89 GLU A CA 1
ATOM 686 C C . GLU A 1 89 ? -1.933 5.300 12.479 1.00 77.62 89 GLU A C 1
ATOM 688 O O . GLU A 1 89 ? -1.367 5.391 11.392 1.00 77.62 89 GLU A O 1
ATOM 693 N N . GLU A 1 90 ? -2.535 4.169 12.866 1.00 79.81 90 GLU A N 1
ATOM 694 C CA . GLU A 1 90 ? -2.574 2.965 12.027 1.00 79.81 90 GLU A CA 1
ATOM 695 C C . GLU A 1 90 ? -3.312 3.203 10.711 1.00 79.81 90 GLU A C 1
ATOM 697 O O . GLU A 1 90 ? -2.872 2.732 9.660 1.00 79.81 90 GLU A O 1
ATOM 702 N N . TRP A 1 91 ? -4.426 3.939 10.748 1.00 83.69 91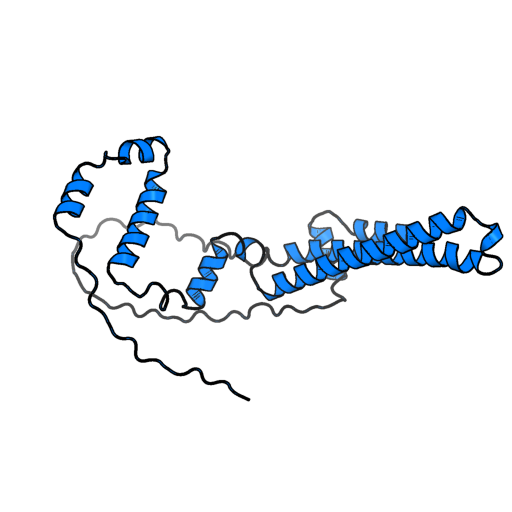 TRP A N 1
ATOM 703 C CA . TRP A 1 91 ? -5.152 4.301 9.534 1.00 83.69 91 TRP A CA 1
ATOM 704 C C . TRP A 1 91 ? -4.300 5.175 8.603 1.00 83.69 91 TRP A C 1
ATOM 706 O O . TRP A 1 91 ? -4.183 4.874 7.411 1.00 83.69 91 TRP A O 1
ATOM 716 N N . GLN A 1 92 ? -3.662 6.225 9.134 1.00 84.00 92 GLN A N 1
ATOM 717 C CA . GLN A 1 92 ? -2.777 7.093 8.352 1.00 84.00 92 GLN A CA 1
ATOM 718 C C . GLN A 1 92 ? -1.583 6.321 7.786 1.00 84.00 92 GLN A C 1
ATOM 720 O O . GLN A 1 92 ? -1.234 6.513 6.617 1.00 84.00 92 GLN A O 1
ATOM 725 N N . TRP A 1 93 ? -0.990 5.429 8.581 1.00 84.50 93 TRP A N 1
ATOM 726 C CA . TRP A 1 93 ? 0.106 4.567 8.156 1.00 84.50 93 TRP A CA 1
ATOM 727 C C . TRP A 1 93 ? -0.306 3.661 6.998 1.00 84.50 93 TRP A C 1
ATOM 729 O O . TRP A 1 93 ? 0.330 3.702 5.946 1.00 84.50 93 TRP A O 1
ATOM 739 N N . LYS A 1 94 ? -1.400 2.903 7.150 1.00 86.56 94 LYS A N 1
ATOM 740 C CA . LYS A 1 94 ? -1.906 2.008 6.098 1.00 86.56 94 LYS A CA 1
ATOM 741 C C . LYS A 1 94 ? -2.202 2.783 4.821 1.00 86.56 94 LYS A C 1
ATOM 743 O O . LYS A 1 94 ? -1.702 2.416 3.769 1.00 86.56 94 LYS A O 1
ATOM 748 N N . ARG A 1 95 ? -2.890 3.925 4.912 1.00 88.00 95 ARG A N 1
ATOM 749 C CA . ARG A 1 95 ? -3.174 4.771 3.742 1.00 88.00 95 ARG A CA 1
ATOM 750 C C . ARG A 1 95 ? -1.900 5.263 3.048 1.00 88.00 95 ARG A C 1
ATOM 752 O O . ARG A 1 95 ? -1.837 5.273 1.822 1.00 88.00 95 ARG A O 1
ATOM 759 N N . THR A 1 96 ? -0.896 5.669 3.823 1.00 90.62 96 THR A N 1
ATOM 760 C CA . THR A 1 96 ? 0.406 6.098 3.289 1.00 90.62 96 THR A CA 1
ATOM 761 C C . THR A 1 96 ? 1.104 4.937 2.588 1.00 90.62 96 THR A C 1
ATOM 763 O O . THR A 1 96 ? 1.647 5.101 1.500 1.00 90.62 96 THR A O 1
ATOM 766 N N . LEU A 1 97 ? 1.051 3.747 3.175 1.00 92.06 97 LEU A N 1
ATOM 767 C CA . LEU A 1 97 ? 1.677 2.559 2.623 1.00 92.06 97 LEU A CA 1
ATOM 768 C C . LEU A 1 97 ? 0.971 2.072 1.347 1.00 92.06 97 LEU A C 1
ATOM 770 O O . LEU A 1 97 ? 1.653 1.850 0.349 1.00 92.06 97 LEU A O 1
ATOM 774 N N . SER A 1 98 ? -0.365 2.000 1.314 1.00 93.69 98 SER A N 1
ATOM 775 C CA . SER A 1 98 ? -1.118 1.642 0.100 1.00 93.69 98 SER A CA 1
ATOM 776 C C . SER A 1 98 ? -0.886 2.656 -1.035 1.00 93.69 98 SER A C 1
ATOM 778 O O . SER A 1 98 ? -0.809 2.277 -2.207 1.00 93.69 98 SER A O 1
ATOM 780 N N . TYR A 1 99 ? -0.712 3.943 -0.699 1.00 96.06 99 TYR A N 1
ATOM 781 C CA . TYR A 1 99 ? -0.291 4.969 -1.660 1.00 96.06 99 TYR A CA 1
ATOM 782 C C . TYR A 1 99 ? 1.081 4.637 -2.264 1.00 96.06 99 TYR A C 1
ATOM 784 O O . TYR A 1 99 ? 1.212 4.587 -3.485 1.00 96.06 99 TYR A O 1
ATOM 792 N N . TRP A 1 100 ? 2.085 4.326 -1.438 1.00 95.88 100 TRP A N 1
ATOM 793 C CA . TRP A 1 100 ? 3.424 3.972 -1.925 1.00 95.88 100 TRP A CA 1
ATOM 794 C C . TRP A 1 100 ? 3.465 2.659 -2.714 1.00 95.88 100 TRP A C 1
ATOM 796 O O . TRP A 1 100 ? 4.190 2.581 -3.707 1.00 95.88 100 TRP A O 1
ATOM 806 N N . ILE A 1 101 ? 2.672 1.652 -2.337 1.00 95.94 101 ILE A N 1
ATOM 807 C CA . ILE A 1 101 ? 2.493 0.430 -3.141 1.00 95.94 101 ILE A CA 1
ATOM 808 C C . ILE A 1 101 ? 1.998 0.803 -4.541 1.00 95.94 101 ILE A C 1
ATOM 810 O O . ILE A 1 101 ? 2.583 0.383 -5.535 1.00 95.94 101 ILE A O 1
ATOM 814 N N . SER A 1 102 ? 0.965 1.643 -4.624 1.00 97.38 102 SER A N 1
ATOM 815 C CA . SER A 1 102 ? 0.386 2.061 -5.906 1.00 97.38 102 SER A CA 1
ATOM 816 C C . SER A 1 102 ? 1.392 2.837 -6.763 1.00 97.38 102 SER A C 1
ATOM 818 O O . SER A 1 102 ? 1.519 2.562 -7.955 1.00 97.38 102 SER A O 1
ATOM 820 N N . VAL A 1 103 ? 2.138 3.768 -6.157 1.00 97.50 103 VAL A N 1
ATOM 821 C CA . VAL A 1 103 ? 3.168 4.567 -6.845 1.00 97.50 103 VAL A CA 1
ATOM 822 C C . VAL A 1 103 ? 4.295 3.679 -7.366 1.00 97.50 103 VAL A C 1
ATOM 824 O O . VAL A 1 103 ? 4.599 3.717 -8.554 1.00 97.50 103 VAL A O 1
ATOM 827 N N . THR A 1 104 ? 4.875 2.832 -6.513 1.00 96.62 104 THR A N 1
ATOM 828 C CA . THR A 1 104 ? 5.999 1.963 -6.905 1.00 96.62 104 THR A CA 1
ATOM 829 C C . THR A 1 104 ? 5.587 0.930 -7.950 1.00 96.62 104 THR A C 1
ATOM 831 O O . THR A 1 104 ? 6.343 0.673 -8.886 1.00 96.62 104 THR A O 1
ATOM 834 N N . PHE A 1 105 ? 4.374 0.380 -7.855 1.00 97.50 105 PHE A N 1
ATOM 835 C CA . PHE A 1 105 ? 3.824 -0.501 -8.882 1.00 97.50 105 PHE A CA 1
ATOM 836 C C . PHE A 1 105 ? 3.662 0.220 -10.225 1.00 97.50 105 PHE A C 1
ATOM 838 O O . PHE A 1 105 ? 4.086 -0.296 -11.260 1.00 97.50 105 PHE A O 1
ATOM 845 N N . PHE A 1 106 ? 3.076 1.420 -10.211 1.00 97.94 106 PHE A N 1
ATOM 846 C CA . PHE A 1 106 ? 2.843 2.212 -11.416 1.00 97.94 106 PHE A CA 1
ATOM 847 C C . PHE A 1 106 ? 4.152 2.642 -12.092 1.00 97.94 106 PHE A C 1
ATOM 849 O O . PHE A 1 106 ? 4.302 2.471 -13.302 1.00 97.94 106 PHE A O 1
ATOM 856 N N . GLU A 1 107 ? 5.127 3.131 -11.323 1.00 97.38 107 GLU A N 1
ATOM 857 C CA . GLU A 1 107 ? 6.459 3.483 -11.828 1.00 97.38 107 GLU A CA 1
ATOM 858 C C . GLU A 1 107 ? 7.197 2.259 -12.386 1.00 97.38 107 GLU A C 1
ATOM 860 O O . GLU A 1 107 ? 7.750 2.318 -13.488 1.00 97.38 107 GLU A O 1
ATOM 865 N N . GLY A 1 108 ? 7.144 1.123 -11.682 1.00 97.00 108 GLY A N 1
ATOM 866 C CA . GLY A 1 108 ? 7.709 -0.139 -12.158 1.00 97.00 108 GLY A CA 1
ATOM 867 C C . GLY A 1 108 ? 7.096 -0.594 -13.484 1.00 97.00 108 GLY A C 1
ATOM 868 O O . GLY A 1 108 ? 7.826 -0.974 -14.404 1.00 97.00 108 GLY A O 1
ATOM 869 N N . ALA A 1 109 ? 5.771 -0.486 -13.620 1.00 97.44 109 ALA A N 1
ATOM 870 C CA . ALA A 1 109 ? 5.048 -0.814 -14.845 1.00 97.44 109 ALA A CA 1
ATOM 871 C C . ALA A 1 109 ? 5.399 0.129 -16.006 1.00 97.44 109 ALA A C 1
ATOM 873 O O . ALA A 1 109 ? 5.618 -0.344 -17.122 1.00 97.44 109 ALA A O 1
ATOM 874 N N . LEU A 1 110 ? 5.512 1.437 -15.754 1.00 97.69 110 LEU A N 1
ATOM 875 C CA . LEU A 1 110 ? 5.927 2.422 -16.759 1.00 97.69 110 LEU A CA 1
ATOM 876 C C . LEU A 1 110 ? 7.345 2.160 -17.270 1.00 97.69 110 LEU A C 1
ATOM 878 O O . LEU A 1 110 ? 7.565 2.152 -18.484 1.00 97.69 110 LEU A O 1
ATOM 882 N N . LEU A 1 111 ? 8.299 1.917 -16.367 1.00 96.06 111 LEU A N 1
ATOM 883 C CA . LEU A 1 111 ? 9.684 1.606 -16.731 1.00 96.06 111 LEU A CA 1
ATOM 884 C C . LEU A 1 111 ? 9.760 0.311 -17.542 1.00 96.06 111 LEU A C 1
ATOM 886 O O . LEU A 1 111 ? 10.397 0.274 -18.594 1.00 96.06 111 LEU A O 1
ATOM 890 N N . PHE A 1 112 ? 9.049 -0.727 -17.100 1.00 95.12 112 PHE A N 1
ATOM 891 C CA . PHE A 1 112 ? 8.994 -2.005 -17.798 1.00 95.12 112 PHE A CA 1
ATOM 892 C C . PHE A 1 112 ? 8.368 -1.886 -19.196 1.00 95.12 112 PHE A C 1
ATOM 894 O O . PHE A 1 112 ? 8.931 -2.398 -20.169 1.00 95.12 112 PHE A O 1
ATOM 901 N N . ALA A 1 113 ? 7.238 -1.185 -19.320 1.00 96.88 113 ALA A N 1
ATOM 902 C CA . ALA A 1 113 ? 6.564 -0.960 -20.596 1.00 96.88 113 ALA A CA 1
ATOM 903 C C . ALA A 1 113 ? 7.435 -0.134 -21.550 1.00 96.88 113 ALA A C 1
ATOM 905 O O . ALA A 1 113 ? 7.592 -0.505 -22.713 1.00 96.88 113 ALA A O 1
ATOM 906 N N . THR A 1 114 ? 8.065 0.932 -21.048 1.00 95.94 114 THR A N 1
ATOM 907 C CA . THR A 1 114 ? 8.962 1.781 -21.842 1.00 95.94 114 THR A CA 1
ATOM 908 C C . THR A 1 114 ? 10.171 0.987 -22.332 1.00 95.94 114 THR A C 1
ATOM 910 O O . THR A 1 114 ? 10.476 1.014 -23.522 1.00 95.94 114 THR A O 1
ATOM 913 N N . SER A 1 115 ? 10.833 0.214 -21.467 1.00 95.81 115 SER A N 1
ATOM 914 C CA . SER A 1 115 ? 11.957 -0.637 -21.880 1.00 95.81 115 SER A CA 1
ATOM 915 C C . SER A 1 115 ? 11.549 -1.713 -22.885 1.00 95.81 115 SER A C 1
ATOM 917 O O . SER A 1 115 ? 12.293 -1.956 -23.834 1.00 95.81 115 SER A O 1
ATOM 919 N N . SER A 1 116 ? 10.371 -2.320 -22.715 1.00 94.50 116 SER A N 1
ATOM 920 C CA . SER A 1 116 ? 9.838 -3.320 -23.652 1.00 94.50 116 SER A CA 1
ATOM 921 C C . SER A 1 116 ? 9.535 -2.703 -25.017 1.00 94.50 116 SER A C 1
ATOM 923 O O . SER A 1 116 ? 9.890 -3.272 -26.045 1.00 94.50 116 SER A O 1
ATOM 925 N N . PHE A 1 117 ? 8.955 -1.502 -25.039 1.00 96.50 117 PHE A N 1
ATOM 926 C CA . PHE A 1 117 ? 8.690 -0.764 -26.271 1.00 96.50 117 PHE A CA 1
ATOM 927 C C . PHE A 1 117 ? 9.990 -0.375 -26.990 1.00 96.50 117 PHE A C 1
ATOM 929 O O . PHE A 1 117 ? 10.121 -0.584 -28.193 1.00 96.50 117 PHE A O 1
ATOM 936 N N . LEU A 1 118 ? 10.998 0.114 -26.261 1.00 95.00 118 LEU A N 1
ATOM 937 C CA . LEU A 1 118 ? 12.300 0.466 -26.840 1.00 95.00 118 LEU A CA 1
ATOM 938 C C . LEU A 1 118 ? 13.062 -0.754 -27.386 1.00 95.00 118 LEU A C 1
ATOM 940 O O . LEU A 1 118 ? 13.889 -0.600 -28.286 1.00 95.00 118 LEU A O 1
ATOM 944 N N . MET A 1 119 ? 12.776 -1.970 -26.905 1.00 94.31 119 MET A N 1
ATOM 945 C CA . MET A 1 119 ? 13.329 -3.194 -27.496 1.00 94.31 119 MET A CA 1
ATOM 946 C C . MET A 1 119 ? 12.807 -3.471 -28.913 1.00 94.31 119 MET A C 1
ATOM 948 O O . MET A 1 119 ? 13.501 -4.153 -29.668 1.00 94.31 119 MET A O 1
ATOM 952 N N . CYS A 1 120 ? 11.648 -2.928 -29.303 1.00 96.19 120 CYS A N 1
ATOM 953 C CA . CYS A 1 120 ? 11.086 -3.106 -30.644 1.00 96.19 120 CYS A CA 1
ATOM 954 C C . CYS A 1 120 ? 11.797 -2.276 -31.730 1.00 96.19 120 CYS A C 1
ATOM 956 O O . CYS A 1 120 ? 11.700 -2.630 -32.902 1.00 96.19 120 CYS A O 1
ATOM 958 N N . TRP A 1 121 ? 12.543 -1.221 -31.370 1.00 95.44 121 TRP A N 1
ATOM 959 C CA . TRP A 1 121 ? 13.283 -0.368 -32.319 1.00 95.44 121 TRP A CA 1
ATOM 960 C C . TRP A 1 121 ? 14.783 -0.306 -31.999 1.00 95.44 121 TRP A C 1
ATOM 962 O O . TRP A 1 121 ? 15.304 0.748 -31.624 1.00 95.44 121 TRP A O 1
ATOM 972 N N . PRO A 1 122 ? 15.519 -1.419 -32.160 1.00 93.75 122 PRO A N 1
ATOM 973 C CA . PRO A 1 122 ? 16.924 -1.489 -31.768 1.00 93.75 122 PRO A CA 1
ATOM 974 C C . PRO A 1 122 ? 17.832 -0.509 -32.525 1.00 93.75 122 PRO A C 1
ATOM 976 O O . PRO A 1 122 ? 18.825 -0.053 -31.958 1.00 93.75 122 PRO A O 1
ATOM 979 N N . ASP A 1 123 ? 17.489 -0.167 -33.768 1.00 95.81 123 ASP A N 1
ATOM 980 C CA . ASP A 1 123 ? 18.351 0.624 -34.655 1.00 95.81 123 ASP A CA 1
ATOM 981 C C . ASP A 1 123 ? 18.329 2.126 -34.340 1.00 95.81 123 ASP A C 1
ATOM 983 O O . ASP A 1 123 ? 19.275 2.841 -34.656 1.00 95.81 123 ASP A O 1
ATOM 987 N N . HIS A 1 124 ? 17.272 2.620 -33.687 1.00 95.44 124 HIS A N 1
ATOM 988 C CA . HIS A 1 124 ? 17.082 4.058 -33.455 1.00 95.44 124 HIS A CA 1
ATOM 989 C C . HIS A 1 124 ? 17.761 4.565 -32.170 1.00 95.44 124 HIS A C 1
ATOM 991 O O . HIS A 1 124 ? 17.957 5.768 -32.017 1.00 95.44 124 HIS A O 1
ATOM 997 N N . LEU A 1 125 ? 18.143 3.676 -31.243 1.00 91.94 125 LEU A N 1
ATOM 998 C CA . LEU A 1 125 ? 18.705 4.062 -29.938 1.00 91.94 125 LEU A CA 1
ATOM 999 C C . LEU A 1 125 ? 20.240 4.175 -29.904 1.00 91.94 125 LEU A C 1
ATOM 1001 O O . LEU A 1 125 ? 20.792 4.701 -28.933 1.00 91.94 125 LEU A O 1
ATOM 1005 N N . GLY A 1 126 ? 20.948 3.667 -30.916 1.00 94.69 126 GLY A N 1
ATOM 1006 C CA . GLY A 1 126 ? 22.414 3.709 -30.971 1.00 94.69 126 GLY A CA 1
ATOM 1007 C C . GLY A 1 126 ? 23.088 3.152 -29.705 1.00 94.69 126 GLY A C 1
ATOM 1008 O O . GLY A 1 126 ? 22.742 2.075 -29.213 1.00 94.69 126 GLY A O 1
ATOM 1009 N N . CYS A 1 127 ? 24.050 3.895 -29.146 1.00 95.31 127 CYS A N 1
ATOM 1010 C CA . CYS A 1 127 ? 24.795 3.490 -27.946 1.00 95.31 127 CYS A CA 1
ATOM 1011 C C . CYS A 1 127 ? 23.950 3.473 -26.657 1.00 95.31 127 CYS A C 1
ATOM 1013 O O . CYS A 1 127 ? 24.279 2.741 -25.721 1.00 95.31 127 CYS A O 1
ATOM 1015 N N . LEU A 1 128 ? 22.839 4.219 -26.608 1.00 93.44 128 LEU A N 1
ATOM 1016 C CA . LEU A 1 128 ? 21.957 4.293 -25.437 1.00 93.44 128 LEU A CA 1
ATOM 1017 C C . LEU A 1 128 ? 21.074 3.054 -25.275 1.00 93.44 128 LEU A C 1
ATOM 1019 O O . LEU A 1 128 ? 20.504 2.855 -24.200 1.00 93.44 128 LEU A O 1
ATOM 1023 N N . ARG A 1 129 ? 20.999 2.187 -26.297 1.00 93.88 129 ARG A N 1
ATOM 1024 C CA . ARG A 1 129 ? 20.163 0.979 -26.300 1.00 93.88 129 ARG A CA 1
ATOM 1025 C C . ARG A 1 129 ? 20.337 0.162 -25.026 1.00 93.88 129 ARG A C 1
ATOM 1027 O O . ARG A 1 129 ? 19.364 -0.074 -24.323 1.00 93.88 129 ARG A O 1
ATOM 1034 N N . LYS A 1 130 ? 21.577 -0.217 -24.695 1.00 92.31 130 LYS A N 1
ATOM 1035 C CA . LYS A 1 130 ? 21.865 -1.084 -23.542 1.00 92.31 130 LYS A CA 1
ATOM 1036 C C . LYS A 1 130 ? 21.417 -0.446 -22.226 1.00 92.31 130 LYS A C 1
ATOM 1038 O O . LYS A 1 130 ? 20.857 -1.130 -21.377 1.00 92.31 130 LYS A O 1
ATOM 1043 N N . VAL A 1 131 ? 21.630 0.859 -22.069 1.00 94.25 131 VAL A N 1
ATOM 1044 C CA . VAL A 1 131 ? 21.255 1.583 -20.848 1.00 94.25 131 VAL A CA 1
ATOM 1045 C C . VAL A 1 131 ? 19.736 1.686 -20.727 1.00 94.25 131 VAL A C 1
ATOM 1047 O O . VAL A 1 131 ? 19.200 1.394 -19.664 1.00 94.25 131 VAL A O 1
ATOM 1050 N N . MET A 1 132 ? 19.022 2.023 -21.803 1.00 93.19 132 MET A N 1
ATOM 1051 C CA . MET A 1 132 ? 17.566 2.200 -21.741 1.00 93.19 132 MET A CA 1
ATOM 1052 C C . MET A 1 132 ? 16.801 0.873 -21.652 1.00 93.19 132 MET A C 1
ATOM 1054 O O . MET A 1 132 ? 15.801 0.785 -20.936 1.00 93.19 132 MET A O 1
ATOM 1058 N N . THR A 1 133 ? 17.272 -0.181 -22.326 1.00 94.31 133 THR A N 1
ATOM 1059 C CA . THR A 1 133 ? 16.620 -1.497 -22.264 1.00 94.31 133 THR A CA 1
ATOM 1060 C C . THR A 1 133 ? 16.976 -2.223 -20.974 1.00 94.31 133 THR A C 1
ATOM 1062 O O . THR A 1 133 ? 16.087 -2.591 -20.213 1.00 94.31 133 THR A O 1
ATOM 1065 N N . THR A 1 134 ? 18.269 -2.409 -20.685 1.00 93.00 134 THR A N 1
ATOM 1066 C CA . THR A 1 134 ? 18.698 -3.179 -19.509 1.00 93.00 134 THR A CA 1
ATOM 1067 C C . THR A 1 134 ? 18.493 -2.380 -18.228 1.00 93.00 134 THR A C 1
ATOM 1069 O O . THR A 1 134 ? 18.027 -2.935 -17.240 1.00 93.00 134 THR A O 1
ATOM 1072 N N . GLY A 1 135 ? 18.786 -1.077 -18.244 1.00 93.69 135 GLY A N 1
ATOM 1073 C CA . GLY A 1 135 ? 18.615 -0.217 -17.075 1.00 93.69 135 GLY A CA 1
ATOM 1074 C C . GLY A 1 135 ? 17.153 -0.064 -16.675 1.00 93.69 135 GLY A C 1
ATOM 1075 O O . GLY A 1 135 ? 16.832 -0.273 -15.510 1.00 93.69 1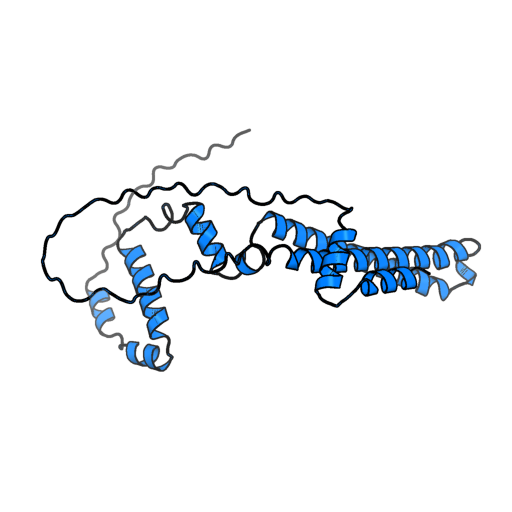35 GLY A O 1
ATOM 1076 N N . GLY A 1 136 ? 16.251 0.216 -17.622 1.00 93.75 136 GLY A N 1
ATOM 1077 C CA . GLY A 1 136 ? 14.826 0.324 -17.299 1.00 93.75 136 GLY A CA 1
ATOM 1078 C C . GLY A 1 136 ? 14.187 -1.020 -16.921 1.00 93.75 136 GLY A C 1
ATOM 1079 O O . GLY A 1 136 ? 13.354 -1.054 -16.019 1.00 93.75 136 GLY A O 1
ATOM 1080 N N . TYR A 1 137 ? 14.660 -2.145 -17.475 1.00 93.69 137 TYR A N 1
ATOM 1081 C CA . TYR A 1 137 ? 14.247 -3.483 -17.030 1.00 93.69 137 TYR A CA 1
ATOM 1082 C C . TYR A 1 137 ? 14.671 -3.778 -15.581 1.00 93.69 137 TYR A C 1
ATOM 1084 O O . TYR A 1 137 ? 13.849 -4.204 -14.769 1.00 93.69 137 TYR A O 1
ATOM 1092 N N . VAL A 1 138 ? 15.937 -3.513 -15.229 1.00 94.25 138 VAL A N 1
ATOM 1093 C CA . VAL A 1 138 ? 16.445 -3.686 -13.855 1.00 94.25 138 VAL A CA 1
ATOM 1094 C C . VAL A 1 138 ? 15.735 -2.734 -12.891 1.00 94.25 138 VAL A C 1
ATOM 1096 O O . VAL A 1 138 ? 15.304 -3.157 -11.820 1.00 94.25 138 VAL A O 1
ATOM 1099 N N . ALA A 1 139 ? 15.547 -1.471 -13.278 1.00 94.81 139 ALA A N 1
ATOM 1100 C CA . ALA A 1 139 ? 14.832 -0.490 -12.468 1.00 94.81 139 ALA A CA 1
ATOM 1101 C C . ALA A 1 139 ? 13.364 -0.890 -12.246 1.00 94.81 139 ALA A C 1
ATOM 1103 O O . ALA A 1 139 ? 12.880 -0.804 -11.119 1.00 94.81 139 ALA A O 1
ATOM 1104 N N . GLY A 1 140 ? 12.677 -1.393 -13.277 1.00 95.19 140 GLY A N 1
ATOM 1105 C CA . GLY A 1 140 ? 11.317 -1.921 -13.160 1.00 95.19 140 GLY A CA 1
ATOM 1106 C C . GLY A 1 140 ? 11.237 -3.109 -12.198 1.00 95.19 140 GLY A C 1
ATOM 1107 O O . GLY A 1 140 ? 10.395 -3.119 -11.301 1.00 95.19 140 GLY A O 1
ATOM 1108 N N . LYS A 1 141 ? 12.168 -4.070 -12.301 1.00 92.88 141 LYS A N 1
ATOM 1109 C CA . LYS A 1 141 ? 12.268 -5.192 -11.348 1.00 92.88 141 LYS A CA 1
ATOM 1110 C C . LYS A 1 141 ? 12.469 -4.722 -9.904 1.00 92.88 141 LYS A C 1
ATOM 1112 O O . LYS A 1 141 ? 11.808 -5.242 -9.008 1.00 92.88 141 LYS A O 1
ATOM 1117 N N . LEU A 1 142 ? 13.340 -3.736 -9.677 1.00 94.12 142 LEU A N 1
ATOM 1118 C CA . LEU A 1 142 ? 13.563 -3.166 -8.343 1.00 94.12 142 LEU A CA 1
ATOM 1119 C C . LEU A 1 142 ? 12.290 -2.522 -7.778 1.00 94.12 142 LEU A C 1
ATOM 1121 O O . LEU A 1 142 ? 11.969 -2.746 -6.613 1.00 94.12 142 LEU A O 1
ATOM 1125 N N . HIS A 1 143 ? 11.527 -1.791 -8.594 1.00 95.69 143 HIS A N 1
ATOM 1126 C CA . HIS A 1 143 ? 10.251 -1.207 -8.168 1.00 95.69 143 HIS A CA 1
ATOM 1127 C C . HIS A 1 143 ? 9.216 -2.280 -7.816 1.00 95.69 143 HIS A C 1
ATOM 1129 O O . HIS A 1 143 ? 8.580 -2.188 -6.767 1.00 95.69 143 HIS A O 1
ATOM 1135 N N . PHE A 1 144 ? 9.091 -3.340 -8.622 1.00 94.50 144 PHE A N 1
ATOM 1136 C CA . PHE A 1 144 ? 8.207 -4.464 -8.293 1.00 94.50 144 PHE A CA 1
ATOM 1137 C C . PHE A 1 144 ? 8.633 -5.194 -7.015 1.00 94.50 144 PHE A C 1
ATOM 1139 O O . PHE A 1 144 ? 7.778 -5.605 -6.226 1.00 94.50 144 PHE A O 1
ATOM 1146 N N . PHE A 1 145 ? 9.938 -5.314 -6.765 1.00 92.00 145 PHE A N 1
ATOM 1147 C CA . PHE A 1 145 ? 10.448 -5.876 -5.518 1.00 92.00 145 PHE A CA 1
ATOM 1148 C C . PHE A 1 145 ? 10.086 -5.002 -4.309 1.00 92.00 145 PHE A C 1
ATOM 1150 O O . PHE A 1 145 ? 9.551 -5.517 -3.328 1.00 92.00 145 PHE A O 1
ATOM 1157 N N . ILE A 1 146 ? 10.304 -3.684 -4.391 1.00 91.38 146 ILE A N 1
ATOM 1158 C CA . ILE A 1 146 ? 9.921 -2.735 -3.332 1.00 91.38 146 ILE A CA 1
ATOM 1159 C C . ILE A 1 146 ? 8.407 -2.785 -3.091 1.00 91.38 146 ILE A C 1
ATOM 1161 O O . ILE A 1 146 ? 7.976 -2.874 -1.944 1.00 91.38 146 ILE A O 1
ATOM 1165 N N . CYS A 1 147 ? 7.602 -2.801 -4.154 1.00 95.12 147 CYS A N 1
ATOM 1166 C CA . CYS A 1 147 ? 6.150 -2.943 -4.075 1.00 95.12 147 CYS A CA 1
ATOM 1167 C C . CYS A 1 147 ? 5.744 -4.228 -3.335 1.00 95.12 147 CYS A C 1
ATOM 1169 O O . CYS A 1 147 ? 4.928 -4.188 -2.415 1.00 95.12 147 CYS A O 1
ATOM 1171 N N . THR A 1 148 ? 6.343 -5.368 -3.693 1.00 90.88 148 THR A N 1
ATOM 1172 C CA . THR A 1 148 ? 6.073 -6.663 -3.043 1.00 90.88 148 THR A CA 1
ATOM 1173 C C . THR A 1 148 ? 6.479 -6.636 -1.571 1.00 90.88 148 THR A C 1
ATOM 1175 O O . THR A 1 148 ? 5.743 -7.111 -0.708 1.00 90.88 148 THR A O 1
ATOM 1178 N N . TYR A 1 149 ? 7.625 -6.027 -1.261 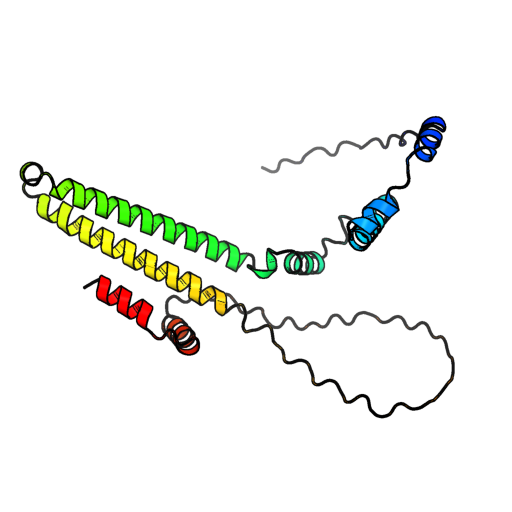1.00 88.75 149 TYR A N 1
ATOM 1179 C CA . TYR A 1 149 ? 8.088 -5.849 0.110 1.00 88.75 149 TYR A CA 1
ATOM 1180 C C . TYR A 1 149 ? 7.102 -5.017 0.941 1.00 88.75 149 TYR A C 1
ATOM 1182 O O . TYR A 1 149 ? 6.754 -5.415 2.053 1.00 88.75 149 TYR A O 1
ATOM 1190 N N . LEU A 1 150 ? 6.614 -3.898 0.397 1.00 90.56 150 LEU A N 1
ATOM 1191 C CA . LEU A 1 150 ? 5.611 -3.060 1.054 1.00 90.56 150 LEU A CA 1
ATOM 1192 C C . LEU A 1 150 ? 4.283 -3.806 1.241 1.00 90.56 150 LEU A C 1
ATOM 1194 O O . LEU A 1 150 ? 3.706 -3.724 2.321 1.00 90.56 150 LEU A O 1
ATOM 1198 N N . MET A 1 151 ? 3.844 -4.595 0.258 1.00 90.31 151 MET A N 1
ATOM 1199 C CA . MET A 1 151 ? 2.632 -5.417 0.364 1.00 90.31 151 MET A CA 1
ATOM 1200 C C . MET A 1 151 ? 2.747 -6.462 1.489 1.00 90.31 151 MET A C 1
ATOM 1202 O O . MET A 1 151 ? 1.829 -6.616 2.292 1.00 90.31 151 MET A O 1
ATOM 1206 N N . CYS A 1 152 ? 3.900 -7.124 1.625 1.00 87.19 152 CYS A N 1
ATOM 1207 C CA . CYS A 1 152 ? 4.176 -8.008 2.763 1.00 87.19 152 CYS A CA 1
ATOM 1208 C C . CYS A 1 152 ? 4.224 -7.245 4.099 1.00 87.19 152 CYS A C 1
ATOM 1210 O O . CYS A 1 152 ? 3.797 -7.755 5.133 1.00 87.19 152 CYS A O 1
ATOM 1212 N N . LEU A 1 153 ? 4.746 -6.016 4.100 1.00 85.25 153 LEU A N 1
ATOM 1213 C CA . LEU A 1 153 ? 4.795 -5.182 5.300 1.00 85.25 153 LEU A CA 1
ATOM 1214 C C . LEU A 1 153 ? 3.385 -4.770 5.755 1.00 85.25 153 LEU A C 1
ATOM 1216 O O . LEU A 1 153 ? 3.107 -4.764 6.956 1.00 85.25 153 LEU A O 1
ATOM 1220 N N . GLU A 1 154 ? 2.484 -4.487 4.812 1.00 87.75 154 GLU A N 1
ATOM 1221 C CA . GLU A 1 154 ? 1.071 -4.202 5.081 1.00 87.75 154 GLU A CA 1
ATOM 1222 C C . GLU A 1 154 ? 0.371 -5.384 5.762 1.00 87.75 154 GLU A C 1
ATOM 1224 O O . GLU A 1 154 ? -0.295 -5.207 6.785 1.00 87.75 154 GLU A O 1
ATOM 1229 N N . THR A 1 155 ? 0.563 -6.600 5.239 1.00 82.38 155 THR A N 1
ATOM 1230 C CA . THR A 1 155 ? -0.125 -7.807 5.728 1.00 82.38 155 THR A CA 1
ATOM 1231 C C . THR A 1 155 ? 0.341 -8.239 7.117 1.00 82.38 155 THR A C 1
ATOM 1233 O O . THR A 1 155 ? -0.483 -8.623 7.954 1.00 82.38 155 THR A O 1
ATOM 1236 N N . VAL A 1 156 ? 1.639 -8.125 7.409 1.00 78.44 156 VAL A N 1
ATOM 1237 C CA . VAL A 1 156 ? 2.198 -8.478 8.725 1.00 78.44 156 VAL A CA 1
ATOM 1238 C C . VAL A 1 156 ? 1.727 -7.509 9.814 1.00 78.44 156 VAL A C 1
ATOM 1240 O O . VAL A 1 156 ? 1.408 -7.943 10.925 1.00 78.44 156 VAL A O 1
ATOM 1243 N N . ASN A 1 157 ? 1.629 -6.210 9.515 1.00 73.50 157 ASN A N 1
ATOM 1244 C CA . ASN A 1 157 ? 1.197 -5.219 10.507 1.00 73.50 157 ASN A CA 1
ATOM 1245 C C . ASN A 1 157 ? -0.298 -5.307 10.857 1.00 73.50 157 ASN A C 1
ATOM 1247 O O . ASN A 1 157 ? -0.684 -4.850 11.931 1.00 73.50 157 ASN A O 1
ATOM 1251 N N . LEU A 1 158 ? -1.137 -5.930 10.019 1.00 67.12 158 LEU A N 1
ATOM 1252 C CA . LEU A 1 158 ? -2.556 -6.153 10.332 1.00 67.12 158 LEU A CA 1
ATOM 1253 C C . LEU A 1 158 ? -2.767 -7.100 11.525 1.00 67.12 158 LEU A C 1
ATOM 1255 O O . LEU A 1 158 ? -3.715 -6.924 12.286 1.00 67.12 158 LEU A O 1
ATOM 1259 N N . HIS A 1 159 ? -1.872 -8.071 11.720 1.00 59.78 159 HIS A N 1
ATOM 1260 C CA . HIS A 1 159 ? -2.053 -9.122 12.728 1.00 59.78 159 HIS A CA 1
ATOM 1261 C C . HIS A 1 159 ? -1.527 -8.741 14.116 1.00 59.78 159 HIS A C 1
ATOM 1263 O O . HIS A 1 159 ? -2.069 -9.185 15.128 1.00 59.78 159 HIS A O 1
ATOM 1269 N N . ALA A 1 160 ? -0.511 -7.877 14.196 1.00 59.31 160 ALA A N 1
ATOM 1270 C CA . ALA A 1 160 ? 0.050 -7.449 15.480 1.00 59.31 160 ALA A CA 1
ATOM 1271 C C . ALA A 1 160 ? -0.967 -6.687 16.357 1.00 59.31 160 ALA A C 1
ATOM 1273 O O . ALA A 1 160 ? -0.869 -6.724 17.584 1.00 59.31 160 ALA A O 1
ATOM 1274 N N . ALA A 1 161 ? -1.959 -6.036 15.742 1.00 56.81 161 ALA A N 1
ATOM 1275 C CA . ALA A 1 161 ? -2.997 -5.290 16.449 1.00 56.81 161 ALA A CA 1
ATOM 1276 C C . ALA A 1 161 ? -4.066 -6.194 17.100 1.00 56.81 161 ALA A C 1
ATOM 1278 O O . ALA A 1 161 ? -4.633 -5.824 18.127 1.00 56.81 161 ALA A O 1
ATOM 1279 N N . GLN A 1 162 ? -4.317 -7.396 16.565 1.00 59.59 162 GLN A N 1
ATOM 1280 C CA . GLN A 1 162 ? -5.402 -8.272 17.038 1.00 59.59 162 GLN A CA 1
ATOM 1281 C C . GLN A 1 162 ? -5.042 -9.087 18.296 1.00 59.59 162 GLN A C 1
ATOM 1283 O O . GLN A 1 162 ? -5.923 -9.454 19.071 1.00 59.59 162 GLN A O 1
ATOM 1288 N N . GLY A 1 163 ? -3.755 -9.339 18.556 1.00 55.59 163 GLY A N 1
ATOM 1289 C CA . GLY A 1 163 ? -3.318 -10.285 19.595 1.00 55.59 163 GLY A CA 1
ATOM 1290 C C . GLY A 1 163 ? -3.375 -9.803 21.053 1.00 55.59 163 GLY A C 1
ATOM 1291 O O . GLY A 1 163 ? -3.190 -10.611 21.957 1.00 55.59 163 GLY A O 1
ATOM 1292 N N . LYS A 1 164 ? -3.611 -8.512 21.333 1.00 55.78 164 LYS A N 1
ATOM 1293 C CA . LYS A 1 164 ? -3.536 -7.969 22.712 1.00 55.78 164 LYS A CA 1
ATOM 1294 C C . LYS A 1 164 ? -4.874 -7.876 23.459 1.00 55.78 164 LYS A C 1
ATOM 1296 O O . LYS A 1 164 ? -4.882 -7.469 24.619 1.00 55.78 164 LYS A O 1
ATOM 1301 N N . GLY A 1 165 ? -5.989 -8.241 22.823 1.00 54.38 165 GLY A N 1
ATOM 1302 C CA . GLY A 1 165 ? -7.335 -8.040 23.377 1.00 54.38 165 GLY A CA 1
ATOM 1303 C C . GLY A 1 165 ? -7.892 -9.182 24.230 1.00 54.38 165 GLY A C 1
ATOM 1304 O O . GLY A 1 165 ? -8.750 -8.932 25.074 1.00 54.38 165 GLY A O 1
ATOM 1305 N N . HIS A 1 166 ? -7.412 -10.418 24.073 1.00 50.03 166 HIS A N 1
ATOM 1306 C CA . HIS A 1 166 ? -7.908 -11.535 24.877 1.00 50.03 166 HIS A CA 1
ATOM 1307 C C . HIS A 1 166 ? -7.174 -11.597 26.219 1.00 50.03 166 HIS A C 1
ATOM 1309 O O . HIS A 1 166 ? -6.329 -12.453 26.464 1.00 50.03 166 HIS A O 1
ATOM 1315 N N . LYS A 1 167 ? -7.526 -10.684 27.131 1.00 51.97 167 LYS A N 1
ATOM 1316 C CA . LYS A 1 167 ? -7.505 -11.064 28.543 1.00 51.97 167 LYS A CA 1
ATOM 1317 C C . LYS A 1 167 ? -8.571 -12.139 28.701 1.00 51.97 167 LYS A C 1
ATOM 1319 O O . LYS A 1 167 ? -9.765 -11.867 28.601 1.00 51.97 167 LYS A O 1
ATOM 1324 N N . GLU A 1 168 ? -8.076 -13.363 28.808 1.00 52.91 168 GLU A N 1
ATOM 1325 C CA . GLU A 1 168 ? -8.718 -14.533 29.386 1.00 52.91 168 GLU A CA 1
ATOM 1326 C C . GLU A 1 168 ? -9.828 -14.098 30.350 1.00 52.91 168 GLU A C 1
ATOM 1328 O O . GLU A 1 168 ? -9.589 -13.308 31.270 1.00 52.91 168 GLU A O 1
ATOM 1333 N N . LYS A 1 169 ? -11.064 -14.530 30.065 1.00 51.53 169 LYS A N 1
ATOM 1334 C CA . LYS A 1 169 ? -12.214 -14.319 30.949 1.00 51.53 169 LYS A CA 1
ATOM 1335 C C . LYS A 1 169 ? -11.743 -14.685 32.363 1.00 51.53 169 LYS A C 1
ATOM 1337 O O . LYS A 1 169 ? -11.281 -15.815 32.523 1.00 51.53 169 LYS A O 1
ATOM 1342 N N . PRO A 1 170 ? -11.815 -13.786 33.364 1.00 56.19 170 PRO A N 1
ATOM 1343 C CA . PRO A 1 170 ? -11.590 -14.206 34.737 1.00 56.19 170 PRO A CA 1
ATOM 1344 C C . PRO A 1 170 ? -12.537 -15.377 34.980 1.00 56.19 170 PRO A C 1
ATOM 1346 O O . PRO A 1 170 ? -13.729 -15.260 34.679 1.00 56.19 170 PRO A O 1
ATOM 1349 N N . ALA A 1 171 ? -11.974 -16.516 35.390 1.00 58.06 171 ALA A N 1
ATOM 1350 C CA . ALA A 1 171 ? -12.730 -17.712 35.712 1.00 58.06 171 ALA A CA 1
ATOM 1351 C C . ALA A 1 171 ? -13.937 -17.285 36.551 1.00 58.06 171 ALA A C 1
ATOM 1353 O O . ALA A 1 171 ? -13.782 -16.612 37.572 1.00 58.06 171 ALA A O 1
ATOM 1354 N N . LEU A 1 172 ? -15.129 -17.570 36.026 1.00 59.28 172 LEU A N 1
ATOM 1355 C CA . LEU A 1 172 ? -16.382 -17.327 36.716 1.00 59.28 172 LEU A CA 1
ATOM 1356 C C . LEU A 1 172 ? -16.250 -18.022 38.082 1.00 59.28 172 LEU A C 1
ATOM 1358 O O . LEU A 1 172 ? -15.957 -19.216 38.083 1.00 59.28 172 LEU A O 1
ATOM 1362 N N . PRO A 1 173 ? -16.364 -17.321 39.222 1.00 62.59 173 PRO A N 1
ATOM 1363 C CA . PRO A 1 173 ? -16.432 -18.011 40.500 1.00 62.59 173 PRO A CA 1
ATOM 1364 C C . PRO A 1 173 ? -17.660 -18.924 40.460 1.00 62.59 173 PRO A C 1
ATOM 1366 O O . PRO A 1 173 ? -18.746 -18.463 40.098 1.00 62.59 173 PRO A O 1
ATOM 1369 N N . ASP A 1 174 ? -17.452 -20.207 40.759 1.00 56.84 174 ASP A N 1
ATOM 1370 C CA . ASP A 1 174 ? -18.517 -21.200 40.855 1.00 56.84 174 ASP A CA 1
ATOM 1371 C C . ASP A 1 174 ? -19.617 -20.664 41.773 1.00 56.84 174 ASP A C 1
ATOM 1373 O O . ASP A 1 174 ? -19.396 -20.322 42.934 1.00 56.84 174 ASP A O 1
ATOM 1377 N N . LEU A 1 175 ? -20.800 -20.521 41.183 1.00 63.22 175 LEU A N 1
ATOM 1378 C CA . LEU A 1 175 ? -22.024 -20.044 41.807 1.00 63.22 175 LEU A CA 1
ATOM 1379 C C . LEU A 1 175 ? -22.773 -21.265 42.360 1.00 63.22 175 LEU A C 1
ATOM 1381 O O . LEU A 1 175 ? -23.890 -21.562 41.948 1.00 63.22 175 LEU A O 1
ATOM 1385 N N . GLU A 1 176 ? -22.127 -21.995 43.264 1.00 63.69 176 GLU A N 1
ATOM 1386 C CA . GLU A 1 176 ? -22.795 -22.933 44.164 1.00 63.69 176 GLU A CA 1
ATOM 1387 C C . GLU A 1 176 ? -22.745 -22.311 45.571 1.00 63.69 176 GLU A C 1
ATOM 1389 O O . GLU A 1 176 ? -21.730 -21.747 45.968 1.00 63.69 176 GLU A O 1
ATOM 1394 N N . ASP A 1 177 ? -23.873 -22.354 46.284 1.00 56.66 177 ASP A N 1
ATOM 1395 C CA . ASP A 1 177 ? -24.081 -21.915 47.677 1.00 56.66 177 ASP A CA 1
ATOM 1396 C C . ASP A 1 177 ? -24.497 -20.450 47.936 1.00 56.66 177 ASP A C 1
ATOM 1398 O O . ASP A 1 177 ? -23.835 -19.716 48.667 1.00 56.66 177 ASP A O 1
ATOM 1402 N N . ILE A 1 178 ? -25.688 -20.039 47.467 1.00 54.41 178 ILE A N 1
ATOM 1403 C CA . ILE A 1 178 ? -26.519 -19.076 48.225 1.00 54.41 178 ILE A CA 1
ATOM 1404 C C . ILE A 1 178 ? -27.973 -19.568 48.262 1.00 54.41 178 ILE A C 1
ATOM 1406 O O . ILE A 1 178 ? -28.802 -19.213 47.421 1.00 54.41 178 ILE A O 1
ATOM 1410 N N . GLU A 1 179 ? -28.284 -20.381 49.273 1.00 55.00 179 GLU A N 1
ATOM 1411 C CA . GLU A 1 179 ? -29.653 -20.628 49.726 1.00 55.00 179 GLU A CA 1
ATOM 1412 C C . GLU A 1 179 ? -30.162 -19.481 50.623 1.00 55.00 179 GLU A C 1
ATOM 1414 O O . GLU A 1 179 ? -29.480 -19.003 51.525 1.00 55.00 179 GLU A O 1
ATOM 1419 N N . ALA A 1 180 ? -31.399 -19.070 50.331 1.00 56.19 180 ALA A N 1
ATOM 1420 C CA . ALA A 1 180 ? -32.436 -18.493 51.191 1.00 56.19 180 ALA A CA 1
ATOM 1421 C C . ALA A 1 180 ? -32.034 -17.659 52.432 1.00 56.19 180 ALA A C 1
ATOM 1423 O O . ALA A 1 180 ? -31.754 -18.177 53.509 1.00 56.19 180 ALA A O 1
ATOM 1424 N N . GLY A 1 181 ? -32.231 -16.340 52.337 1.00 44.22 181 GLY A N 1
ATOM 1425 C CA . GLY A 1 181 ? -32.257 -15.450 53.500 1.00 44.22 181 GLY A CA 1
ATOM 1426 C C . GLY A 1 181 ? -32.909 -14.106 53.194 1.00 44.22 181 GLY A C 1
ATOM 1427 O O . GLY A 1 181 ? -32.243 -13.143 52.832 1.00 44.22 181 GLY A O 1
ATOM 1428 N N . SER A 1 182 ? -34.232 -14.043 53.322 1.00 54.78 182 SER A N 1
ATOM 1429 C CA . SER A 1 182 ? -35.037 -12.830 53.195 1.00 54.78 182 SER A CA 1
ATOM 1430 C C . SER A 1 182 ? -34.747 -11.817 54.308 1.00 54.78 182 SER A C 1
ATOM 1432 O O . SER A 1 182 ? -34.943 -12.146 55.474 1.00 54.78 182 SER A O 1
ATOM 1434 N N . SER A 1 183 ? -34.439 -10.564 53.961 1.00 45.12 183 SER A N 1
ATOM 1435 C CA . SER A 1 183 ? -35.042 -9.392 54.620 1.00 45.12 183 SER A CA 1
ATOM 1436 C C . SER A 1 183 ? -34.621 -8.079 53.961 1.00 45.12 183 SER A C 1
ATOM 1438 O O . SER A 1 183 ? -33.450 -7.804 53.718 1.00 45.12 183 SER A O 1
ATOM 1440 N N . SER A 1 184 ? -35.640 -7.270 53.714 1.00 52.44 184 SER A N 1
ATOM 1441 C CA . SER A 1 184 ? -35.662 -5.891 53.247 1.00 52.44 184 SER A CA 1
ATOM 1442 C C . SER A 1 184 ? -34.797 -4.918 54.057 1.00 52.44 184 SER A C 1
ATOM 1444 O O . SER A 1 184 ? -34.966 -4.818 55.270 1.00 52.44 184 SER A O 1
ATOM 1446 N N . SER A 1 185 ? -34.013 -4.076 53.381 1.00 40.62 185 SER A N 1
ATOM 1447 C CA . SER A 1 185 ? -33.857 -2.668 53.773 1.00 40.62 185 SER A CA 1
ATOM 1448 C C . SER A 1 185 ? -33.311 -1.827 52.615 1.00 40.62 185 SER A C 1
ATOM 1450 O O . SER A 1 185 ? -32.283 -2.110 52.010 1.00 40.62 185 SER A O 1
ATOM 1452 N N . SER A 1 186 ? -34.067 -0.788 52.289 1.00 49.41 186 SER A N 1
ATOM 1453 C CA . SER A 1 186 ? -33.754 0.264 51.334 1.00 49.41 186 SER A CA 1
ATOM 1454 C C . SER A 1 186 ? -32.749 1.245 51.938 1.00 49.41 186 SER A C 1
ATOM 1456 O O . SER A 1 186 ? -33.097 1.990 52.855 1.00 49.41 186 SER A O 1
ATOM 1458 N N . SER A 1 187 ? -31.531 1.291 51.401 1.00 39.44 187 SER A N 1
ATOM 1459 C CA . SER A 1 187 ? -30.589 2.388 51.632 1.00 39.44 187 SER A CA 1
ATOM 1460 C C . SER A 1 187 ? -29.936 2.803 50.312 1.00 39.44 187 SER A C 1
ATOM 1462 O O . SER A 1 187 ? -29.171 2.084 49.674 1.00 39.44 187 SER A O 1
ATOM 1464 N N . SER A 1 188 ? -30.313 3.997 49.868 1.00 47.91 188 SER A N 1
ATOM 1465 C CA . SER A 1 188 ? -29.739 4.716 48.739 1.00 47.91 188 SER A CA 1
ATOM 1466 C C . SER A 1 188 ? -28.308 5.141 49.079 1.00 47.91 188 SER A C 1
ATOM 1468 O O . SER A 1 188 ? -28.095 6.173 49.715 1.00 47.91 188 SER A O 1
ATOM 1470 N N . SER A 1 189 ? -27.340 4.322 48.671 1.00 41.06 189 SER A N 1
ATOM 1471 C CA . SER A 1 189 ? -25.907 4.608 48.731 1.00 41.06 189 SER A CA 1
ATOM 1472 C C . SER A 1 189 ? -25.442 5.094 47.358 1.00 41.06 189 SER A C 1
ATOM 1474 O O . SER A 1 189 ? -25.524 4.377 46.361 1.00 41.06 189 SER A O 1
ATOM 1476 N N . ALA A 1 190 ? -24.998 6.348 47.298 1.00 44.66 190 ALA A N 1
ATOM 1477 C CA . ALA A 1 190 ? -24.396 6.943 46.118 1.00 44.66 190 ALA A CA 1
ATOM 1478 C C . ALA A 1 190 ? -23.019 6.305 45.858 1.00 44.66 190 ALA A C 1
ATOM 1480 O O . ALA A 1 190 ? -22.022 6.671 46.479 1.00 44.66 190 ALA A O 1
ATOM 1481 N N . CYS A 1 191 ? -22.958 5.354 44.923 1.00 36.81 191 CYS A N 1
ATOM 1482 C CA . CYS A 1 191 ? -21.700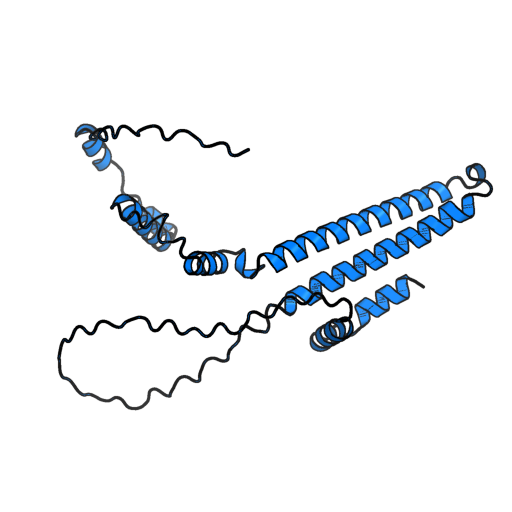 4.843 44.387 1.00 36.81 191 CYS A CA 1
ATOM 1483 C C . CYS A 1 191 ? -21.032 5.918 43.519 1.00 36.81 191 CYS A C 1
ATOM 1485 O O . CYS A 1 191 ? -21.429 6.164 42.381 1.00 36.81 191 CYS A O 1
ATOM 1487 N N . ALA A 1 192 ? -19.997 6.553 44.065 1.00 42.03 192 ALA A N 1
ATOM 1488 C CA . ALA A 1 192 ? -19.044 7.327 43.287 1.00 42.03 192 ALA A CA 1
ATOM 1489 C C . ALA A 1 192 ? -18.300 6.395 42.304 1.00 42.03 192 ALA A C 1
ATOM 1491 O O . ALA A 1 192 ? -17.819 5.340 42.725 1.00 42.03 192 ALA A O 1
ATOM 1492 N N . PRO A 1 193 ? -18.170 6.753 41.015 1.00 40.59 193 PRO A N 1
ATOM 1493 C CA . PRO A 1 193 ? -17.368 5.983 40.078 1.00 40.59 193 PRO A CA 1
ATOM 1494 C C . PRO A 1 193 ? -15.885 6.200 40.395 1.00 40.59 193 PRO A C 1
ATOM 1496 O O . PRO A 1 193 ? -15.314 7.253 40.113 1.00 40.59 193 PRO A O 1
ATOM 1499 N N . SER A 1 194 ? -15.245 5.197 40.992 1.00 40.47 194 SER A N 1
ATOM 1500 C CA . SER A 1 194 ? -13.794 5.126 41.142 1.00 40.47 194 SER A CA 1
ATOM 1501 C C . SER A 1 194 ? -13.148 4.861 39.778 1.00 40.47 194 SER A C 1
ATOM 1503 O O . SER A 1 194 ? -12.846 3.736 39.389 1.00 40.47 194 SER A O 1
ATOM 1505 N N . SER A 1 195 ? -12.936 5.934 39.018 1.00 43.22 195 SER A N 1
ATOM 1506 C CA . SER A 1 195 ? -12.165 5.937 37.778 1.00 43.22 195 SER A CA 1
ATOM 1507 C C . SER A 1 195 ? -10.664 5.853 38.082 1.00 43.22 195 SER A C 1
ATOM 1509 O O . SER A 1 195 ? -9.941 6.844 37.997 1.00 43.22 195 SER A O 1
ATOM 1511 N N . SER A 1 196 ? -10.182 4.667 38.446 1.00 41.28 196 SER A N 1
ATOM 1512 C CA . SER A 1 196 ? -8.753 4.333 38.459 1.00 41.28 196 SER A CA 1
ATOM 1513 C C . SER A 1 196 ? -8.454 3.271 37.400 1.00 41.28 196 SER A C 1
ATOM 1515 O O . SER A 1 196 ? -7.844 2.236 37.659 1.00 41.28 196 SER A O 1
ATOM 1517 N N . SER A 1 197 ? -8.864 3.538 36.156 1.00 44.56 197 SER A N 1
ATOM 1518 C CA . SER A 1 197 ? -8.288 2.849 35.003 1.00 44.56 197 SER A CA 1
ATOM 1519 C C . SER A 1 197 ? -6.846 3.326 34.863 1.00 44.56 197 SER A C 1
ATOM 1521 O O . SER A 1 197 ? -6.573 4.371 34.269 1.00 44.56 197 SER A O 1
ATOM 1523 N N . SER A 1 198 ? -5.926 2.580 35.469 1.00 42.50 198 SER A N 1
ATOM 1524 C CA . SER A 1 198 ? -4.505 2.667 35.171 1.00 42.50 198 SER A CA 1
ATOM 1525 C C . SER A 1 198 ? -4.351 2.634 33.653 1.00 42.50 198 SER A C 1
ATOM 1527 O O . SER A 1 198 ? -4.735 1.673 32.985 1.00 42.50 198 SER A O 1
ATOM 1529 N N . ALA A 1 199 ? -3.868 3.744 33.100 1.00 45.47 199 ALA A N 1
ATOM 1530 C CA . ALA A 1 199 ? -3.503 3.862 31.704 1.00 45.47 199 ALA A CA 1
ATOM 1531 C C . ALA A 1 199 ? -2.333 2.904 31.457 1.00 45.47 199 ALA A C 1
ATOM 1533 O O . ALA A 1 199 ? -1.168 3.289 31.517 1.00 45.47 199 ALA A O 1
ATOM 1534 N N . ALA A 1 200 ? -2.645 1.624 31.254 1.00 46.75 200 ALA A N 1
ATOM 1535 C CA . ALA A 1 200 ? -1.725 0.656 30.696 1.00 46.75 200 ALA A CA 1
ATOM 1536 C C . ALA A 1 200 ? -1.275 1.256 29.365 1.00 46.75 200 ALA A C 1
ATOM 1538 O O . ALA A 1 200 ? -2.082 1.374 28.440 1.00 46.75 200 ALA A O 1
ATOM 1539 N N . GLY A 1 201 ? -0.035 1.756 29.353 1.00 48.03 201 GLY A N 1
ATOM 1540 C CA . GLY A 1 201 ? 0.526 2.542 28.265 1.00 48.03 201 GLY A CA 1
ATOM 1541 C C . GLY A 1 201 ? 0.187 1.882 26.944 1.00 48.03 201 GLY A C 1
ATOM 1542 O O . GLY A 1 201 ? 0.528 0.716 26.724 1.00 48.03 201 GLY A O 1
ATOM 1543 N N . GLN A 1 202 ? -0.557 2.602 26.103 1.00 45.53 202 GLN A N 1
ATOM 1544 C CA . GLN A 1 202 ? -0.814 2.120 24.758 1.00 45.53 202 GLN A CA 1
ATOM 1545 C C . GLN A 1 202 ? 0.549 1.842 24.126 1.00 45.53 202 GLN A C 1
ATOM 1547 O O . GLN A 1 202 ? 1.451 2.670 24.274 1.00 45.53 202 GLN A O 1
ATOM 1552 N N . PRO A 1 203 ? 0.746 0.655 23.530 1.00 52.09 203 PRO A N 1
ATOM 1553 C CA . PRO A 1 203 ? 2.028 0.310 22.949 1.00 52.09 203 PRO A CA 1
ATOM 1554 C C . PRO A 1 203 ? 2.368 1.370 21.904 1.00 52.09 203 PRO A C 1
ATOM 1556 O O . PRO A 1 203 ? 1.677 1.493 20.899 1.00 52.09 203 PRO A O 1
ATOM 1559 N N . GLU A 1 204 ? 3.400 2.158 22.196 1.00 52.94 204 GLU A N 1
ATOM 1560 C CA . GLU A 1 204 ? 3.940 3.176 21.305 1.00 52.94 204 GLU A CA 1
ATOM 1561 C C . GLU A 1 204 ? 4.228 2.520 19.952 1.00 52.94 204 GLU A C 1
ATOM 1563 O O . GLU A 1 204 ? 4.949 1.515 19.880 1.00 52.94 204 GLU A O 1
ATOM 1568 N N . PHE A 1 205 ? 3.629 3.052 18.886 1.00 49.28 205 PHE A N 1
ATOM 1569 C CA . PHE A 1 205 ? 3.857 2.573 17.532 1.00 49.28 205 PHE A CA 1
ATOM 1570 C C . PHE A 1 205 ? 5.311 2.865 17.145 1.00 49.28 205 PHE A C 1
ATOM 1572 O O . PHE A 1 205 ? 5.671 3.956 16.707 1.00 49.28 205 PHE A O 1
ATOM 1579 N N . LYS A 1 206 ? 6.188 1.881 17.351 1.00 55.41 206 LYS A N 1
ATOM 1580 C CA . LYS A 1 206 ? 7.605 1.978 17.007 1.00 55.41 206 LYS A CA 1
ATOM 1581 C C . LYS A 1 206 ? 7.825 1.454 15.596 1.00 55.41 206 LYS A C 1
ATOM 1583 O O . LYS A 1 206 ? 7.948 0.251 15.373 1.00 55.41 206 LYS A O 1
ATOM 1588 N N . LEU A 1 207 ? 7.923 2.385 14.647 1.00 48.31 207 LEU A N 1
ATOM 1589 C CA . LEU A 1 207 ? 8.331 2.109 13.274 1.00 48.31 207 LEU A CA 1
ATOM 1590 C C . LEU A 1 207 ? 9.809 1.687 13.255 1.00 48.31 207 LEU A C 1
ATOM 1592 O O . LEU A 1 207 ? 10.710 2.518 13.184 1.00 48.31 207 LEU A O 1
ATOM 1596 N N . TRP A 1 208 ? 10.075 0.389 13.379 1.00 57.62 208 TRP A N 1
ATOM 1597 C CA . TRP A 1 208 ? 11.434 -0.148 13.338 1.00 57.62 208 TRP A CA 1
ATOM 1598 C C . TRP A 1 208 ? 11.644 -0.919 12.032 1.00 57.62 208 TRP A C 1
ATOM 1600 O O . TRP A 1 208 ? 11.178 -2.056 11.918 1.00 57.62 208 TRP A O 1
ATOM 1610 N N . PRO A 1 209 ? 12.384 -0.362 11.054 1.00 52.44 209 PRO A N 1
ATOM 1611 C CA . PRO A 1 209 ? 12.625 -1.010 9.759 1.00 52.44 209 PRO A CA 1
ATOM 1612 C C . PRO A 1 209 ? 13.392 -2.343 9.871 1.00 52.44 209 PRO A C 1
ATOM 1614 O O . PRO A 1 209 ? 13.464 -3.103 8.913 1.00 52.44 209 PRO A O 1
ATOM 1617 N N . PHE A 1 210 ? 13.914 -2.671 11.058 1.00 53.81 210 PHE A N 1
ATOM 1618 C CA . PHE A 1 210 ? 14.651 -3.902 11.352 1.00 53.81 210 PHE A CA 1
ATOM 1619 C C . PHE A 1 210 ? 13.809 -5.018 11.991 1.00 53.81 210 PHE A C 1
ATOM 1621 O O . PHE A 1 210 ? 14.338 -6.092 12.288 1.00 53.81 210 PHE A O 1
ATOM 1628 N N . HIS A 1 211 ? 12.492 -4.838 12.152 1.00 63.94 211 HIS A N 1
ATOM 1629 C CA . HIS A 1 211 ? 11.598 -5.905 12.626 1.00 63.94 211 HIS A CA 1
ATOM 1630 C C . HIS A 1 211 ? 11.334 -7.007 11.580 1.00 63.94 211 HIS A C 1
ATOM 1632 O O . HIS A 1 211 ? 10.453 -7.838 11.781 1.00 63.94 211 HIS A O 1
ATOM 1638 N N . PHE A 1 212 ? 12.146 -7.108 10.521 1.00 65.12 212 PHE A N 1
ATOM 1639 C CA . PHE A 1 212 ? 12.148 -8.235 9.582 1.00 65.12 212 PHE A CA 1
ATOM 1640 C C . PHE A 1 212 ? 12.174 -9.595 10.297 1.00 65.12 212 PHE A C 1
ATOM 1642 O O . PHE A 1 212 ? 11.415 -10.495 9.960 1.00 65.12 212 PHE A O 1
ATOM 1649 N N . ARG A 1 213 ? 12.964 -9.733 11.371 1.00 71.00 213 ARG A N 1
ATOM 1650 C CA . ARG A 1 213 ? 12.984 -10.966 12.181 1.00 71.00 213 ARG A CA 1
ATOM 1651 C C . ARG A 1 213 ? 11.659 -11.263 12.877 1.00 71.00 213 ARG A C 1
ATOM 1653 O O . ARG A 1 213 ? 11.336 -12.422 13.096 1.00 71.00 213 ARG A O 1
ATOM 1660 N N . THR A 1 214 ? 10.909 -10.236 13.257 1.00 70.06 214 THR A N 1
ATOM 1661 C CA . THR A 1 214 ? 9.599 -10.420 13.899 1.00 70.06 214 THR A CA 1
ATOM 1662 C C . THR A 1 214 ? 8.519 -10.676 12.865 1.00 70.06 214 THR A C 1
ATOM 1664 O O . THR A 1 214 ? 7.686 -11.539 13.088 1.00 70.06 214 THR A O 1
ATOM 1667 N N . ALA A 1 215 ? 8.591 -10.019 11.705 1.00 67.88 215 ALA A N 1
ATOM 1668 C CA . ALA A 1 215 ? 7.762 -10.356 10.555 1.00 67.88 215 ALA A CA 1
ATOM 1669 C C . ALA A 1 215 ? 7.954 -11.823 10.144 1.00 67.88 215 ALA A C 1
ATOM 1671 O O . ALA A 1 215 ? 6.974 -12.545 9.998 1.00 67.88 215 ALA A O 1
ATOM 1672 N N . LEU A 1 216 ? 9.205 -12.290 10.068 1.00 72.19 216 LEU A N 1
ATOM 1673 C CA . LEU A 1 216 ? 9.523 -13.696 9.823 1.00 72.19 216 LEU A CA 1
ATOM 1674 C C . LEU A 1 216 ? 8.971 -14.621 10.910 1.00 72.19 216 LEU A C 1
ATOM 1676 O O . LEU A 1 216 ? 8.369 -15.630 10.575 1.00 72.19 216 LEU A O 1
ATOM 1680 N N . ARG A 1 217 ? 9.126 -14.281 12.197 1.00 77.25 217 ARG A N 1
ATOM 1681 C CA . ARG A 1 217 ? 8.549 -15.075 13.299 1.00 77.25 217 ARG A CA 1
ATOM 1682 C C . ARG A 1 217 ? 7.025 -15.142 13.238 1.00 77.25 217 ARG A C 1
ATOM 1684 O O . ARG A 1 217 ? 6.464 -16.190 13.521 1.00 77.25 217 ARG A O 1
ATOM 1691 N N . ASN A 1 218 ? 6.366 -14.052 12.858 1.00 71.31 218 ASN A N 1
ATOM 1692 C CA . ASN A 1 218 ? 4.913 -14.016 12.715 1.00 71.31 218 ASN A CA 1
ATOM 1693 C C . ASN A 1 218 ? 4.453 -14.844 11.506 1.00 71.31 218 ASN A C 1
ATOM 1695 O O . ASN A 1 218 ? 3.483 -15.582 11.614 1.00 71.31 218 ASN A O 1
ATOM 1699 N N . LEU A 1 219 ? 5.162 -14.769 10.376 1.00 68.50 219 LEU A N 1
ATOM 1700 C CA . LEU A 1 219 ? 4.904 -15.618 9.205 1.00 68.50 219 LEU A CA 1
ATOM 1701 C C . LEU A 1 219 ? 5.121 -17.103 9.506 1.00 68.50 219 LEU A C 1
ATOM 1703 O O . LEU A 1 219 ? 4.349 -17.941 9.045 1.00 68.50 219 LEU A O 1
ATOM 1707 N N . ASP A 1 220 ? 6.150 -17.423 10.286 1.00 80.38 220 ASP A N 1
ATOM 1708 C CA . ASP A 1 220 ? 6.442 -18.784 10.731 1.00 80.38 220 ASP A CA 1
ATOM 1709 C C . ASP A 1 220 ? 5.358 -19.300 11.689 1.00 80.38 220 ASP A C 1
ATOM 1711 O O . ASP A 1 220 ? 4.833 -20.394 11.502 1.00 80.38 220 ASP A O 1
ATOM 1715 N N . ALA A 1 221 ? 4.911 -18.463 12.632 1.00 79.44 221 ALA A N 1
ATOM 1716 C CA . ALA A 1 221 ? 3.782 -18.772 13.511 1.00 79.44 221 ALA A CA 1
ATOM 1717 C C . ALA A 1 221 ? 2.462 -19.000 12.746 1.00 79.44 221 ALA A C 1
ATOM 1719 O O . ALA A 1 221 ? 1.604 -19.743 13.215 1.00 79.44 221 ALA A O 1
ATOM 1720 N N . LEU A 1 222 ? 2.304 -18.390 11.567 1.00 72.94 222 LEU A N 1
ATOM 1721 C CA . LEU A 1 222 ? 1.159 -18.581 10.669 1.00 72.94 222 LEU A CA 1
ATOM 1722 C C . LEU A 1 222 ? 1.336 -19.764 9.697 1.00 72.94 222 LEU A C 1
ATOM 1724 O O . LEU A 1 222 ? 0.460 -20.007 8.870 1.00 72.94 222 LEU A O 1
ATOM 1728 N N . GLY A 1 223 ? 2.462 -20.484 9.750 1.00 84.31 223 GLY A N 1
ATOM 1729 C CA . GLY A 1 223 ? 2.763 -21.600 8.845 1.00 84.31 223 GLY A CA 1
ATOM 1730 C C . GLY A 1 223 ? 3.103 -21.186 7.408 1.00 84.31 223 GLY A C 1
ATOM 1731 O O . GLY A 1 223 ? 3.280 -22.047 6.549 1.00 84.31 223 GLY A O 1
ATOM 1732 N N . ALA A 1 224 ? 3.220 -19.884 7.129 1.00 76.44 224 ALA A N 1
ATOM 1733 C CA . ALA A 1 224 ? 3.600 -19.369 5.813 1.00 76.44 224 ALA A CA 1
ATOM 1734 C C . ALA A 1 224 ? 5.118 -19.464 5.563 1.00 76.44 224 ALA A C 1
ATOM 1736 O O . ALA A 1 224 ? 5.559 -19.518 4.412 1.00 76.44 224 ALA A O 1
ATOM 1737 N N . GLY A 1 225 ? 5.924 -19.501 6.632 1.00 83.25 225 GLY A N 1
ATOM 1738 C CA . GLY A 1 225 ? 7.384 -19.586 6.563 1.00 83.25 225 GLY A CA 1
ATOM 1739 C C . GLY A 1 225 ? 8.046 -18.370 5.882 1.00 83.25 225 GLY A C 1
ATOM 1740 O O . GLY A 1 225 ? 7.402 -17.352 5.621 1.00 83.25 225 GLY A O 1
ATOM 1741 N N . PRO A 1 226 ? 9.352 -18.438 5.561 1.00 82.75 226 PRO A N 1
ATOM 1742 C CA . PRO A 1 226 ? 10.086 -17.333 4.933 1.00 82.75 226 PRO A CA 1
ATOM 1743 C C . PRO A 1 226 ? 9.837 -17.204 3.416 1.00 82.75 226 PRO A C 1
ATOM 1745 O O . PRO A 1 226 ? 10.448 -16.357 2.759 1.00 82.75 226 PRO A O 1
ATOM 1748 N N . TRP A 1 227 ? 8.966 -18.040 2.843 1.00 79.38 227 TRP A N 1
ATOM 1749 C CA . TRP A 1 227 ? 8.779 -18.190 1.398 1.00 79.38 227 TRP A CA 1
ATOM 1750 C C . TRP A 1 227 ? 8.455 -16.903 0.635 1.00 79.38 227 TRP A C 1
ATOM 1752 O O . TRP A 1 227 ? 9.037 -16.727 -0.433 1.00 79.38 227 TRP A O 1
ATOM 1762 N N . PRO A 1 228 ? 7.632 -15.962 1.140 1.00 75.00 228 PRO A N 1
ATOM 1763 C CA . PRO A 1 228 ? 7.359 -14.715 0.422 1.00 75.00 228 PRO A CA 1
ATOM 1764 C C . PRO A 1 228 ? 8.621 -13.878 0.172 1.00 75.00 228 PRO A C 1
ATOM 1766 O O . PRO A 1 228 ? 8.776 -13.272 -0.890 1.00 75.00 228 PRO A O 1
ATOM 1769 N N . TYR A 1 229 ? 9.562 -13.884 1.121 1.00 71.88 229 TYR A N 1
ATOM 1770 C CA . TYR A 1 229 ? 10.831 -13.163 1.003 1.00 71.88 229 TYR A CA 1
ATOM 1771 C C . TYR A 1 229 ? 11.837 -13.897 0.124 1.00 71.88 229 TYR A C 1
ATOM 1773 O O . TYR A 1 229 ? 12.555 -13.274 -0.652 1.00 71.88 229 TYR A O 1
ATOM 1781 N N . VAL A 1 230 ? 11.868 -15.227 0.209 1.00 78.00 230 VAL A N 1
ATOM 1782 C CA . VAL A 1 230 ? 12.714 -16.048 -0.665 1.00 78.00 230 VAL A CA 1
ATOM 1783 C C . VAL A 1 230 ? 12.243 -15.936 -2.115 1.00 78.00 230 VAL A C 1
ATOM 1785 O O . VAL A 1 230 ? 13.064 -15.723 -2.998 1.00 78.00 230 VAL A O 1
ATOM 1788 N N . ALA A 1 231 ? 10.934 -15.992 -2.370 1.00 72.88 231 ALA A N 1
ATOM 1789 C CA . ALA A 1 231 ? 10.361 -15.828 -3.703 1.00 72.88 231 ALA A CA 1
ATOM 1790 C C . ALA A 1 231 ? 10.680 -14.449 -4.299 1.00 72.88 231 ALA A C 1
ATOM 1792 O O . ALA A 1 231 ? 11.069 -14.350 -5.461 1.00 72.88 231 ALA A O 1
ATOM 1793 N N . SER A 1 232 ? 10.582 -13.389 -3.494 1.00 69.06 232 SER A N 1
ATOM 1794 C CA . SER A 1 232 ? 10.933 -12.039 -3.942 1.00 69.06 232 SER A CA 1
ATOM 1795 C C . SER A 1 232 ? 12.445 -11.863 -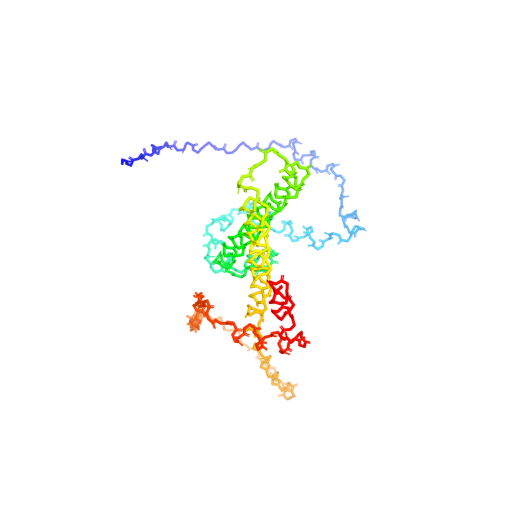4.145 1.00 69.06 232 SER A C 1
ATOM 1797 O O . SER A 1 232 ? 12.847 -11.208 -5.104 1.00 69.06 232 SER A O 1
ATOM 1799 N N . ALA A 1 233 ? 13.294 -12.495 -3.330 1.00 73.81 233 ALA A N 1
ATOM 1800 C CA . ALA A 1 233 ? 14.743 -12.514 -3.548 1.00 73.81 233 ALA A CA 1
ATOM 1801 C C . ALA A 1 233 ? 15.139 -13.307 -4.808 1.00 73.81 233 ALA A C 1
ATOM 1803 O O . ALA A 1 233 ? 15.998 -12.858 -5.560 1.00 73.81 233 ALA A O 1
ATOM 1804 N N . ILE A 1 234 ? 14.486 -14.443 -5.079 1.00 75.69 234 ILE A N 1
ATOM 1805 C CA . ILE A 1 234 ? 14.675 -15.220 -6.316 1.00 75.69 234 ILE A CA 1
ATOM 1806 C C . ILE A 1 234 ? 14.261 -14.393 -7.538 1.00 75.69 234 ILE A C 1
ATOM 1808 O O . ILE A 1 234 ? 14.930 -14.459 -8.559 1.00 75.69 234 ILE A O 1
ATOM 1812 N N . TYR A 1 235 ? 13.207 -13.579 -7.439 1.00 62.47 235 TYR A N 1
ATOM 1813 C CA . TYR A 1 235 ? 12.753 -12.723 -8.542 1.00 62.47 235 TYR A CA 1
ATOM 1814 C C . TYR A 1 235 ? 13.768 -11.628 -8.941 1.00 62.47 235 TYR A C 1
ATOM 1816 O O . TYR A 1 235 ? 13.763 -11.143 -10.082 1.00 62.47 235 TYR A O 1
ATOM 1824 N N . LEU A 1 236 ? 14.631 -11.225 -8.000 1.00 57.94 236 LEU A N 1
ATOM 1825 C CA . LEU A 1 236 ? 15.708 -10.259 -8.230 1.00 57.94 236 LEU A CA 1
ATOM 1826 C C . LEU A 1 236 ? 16.926 -10.856 -8.946 1.00 57.94 236 LEU A C 1
ATOM 1828 O O . LEU A 1 236 ? 17.657 -10.093 -9.580 1.00 57.94 236 LEU A O 1
ATOM 1832 N N . VAL A 1 237 ? 17.143 -12.170 -8.833 1.00 66.69 237 VAL A N 1
ATOM 1833 C CA . VAL A 1 237 ? 18.210 -12.906 -9.535 1.00 66.69 237 VAL A CA 1
ATOM 1834 C C . VAL A 1 237 ? 17.793 -13.168 -10.984 1.00 66.69 237 VAL A C 1
ATOM 1836 O O . VAL A 1 237 ? 18.677 -13.061 -11.861 1.00 66.69 237 VAL A O 1
#

Sequence (237 aa):
GACAAPQGARQDLPAPRVGSELRSAVKDLPDLMDRIEAMGLSVEYVAYRERYLGWRQGKVQGAQGELQPSALRNQYCADGFGFWYPTIEEWQWKRTLSYWISVTFFEGALLFATSSFLMCWPDHLGCLRKVMTTGGYVAGKLHFFICTYLMCLETVNLHAAQGKGHKEKPALPDLEDIEAGSSSSSSSSACAPSSSSSAAGQPEFKLWPFHFRTALRNLDALGAGPWPYVASAIYLV

Foldseek 3Di:
DDDDDDDDDDDDDPDDDDDPVVVVVVVPDDDCQVVCVVVVNNVVVVVVVVVVVCVVVPVVCVPVVCPPVVNVLVVCCVPPNCVQPVDPVLVVVLVVLVVLLVVLLVQLVVLQVQLVVLVVPQPPCPPCNCCSNVVSPLSSLVSVLVSLVSVLVSVLVSPVVPPPPDPDDPPDPPPDDDDDDDDDDDDDDDDDPPPPPPPPDDPPPDPDPPCPVVSQVSCVVVVNHCVSVVVSVVSSD

Secondary structure (DSSP, 8-state):
---PPP------PPPPPPPHHHHHHGGGSPP-HHHHHHTT-HHHHHHHHHHHHHHHTT-TTTTTTTT-HHHHHHHHHHSSHHHH-SSHHHHHHHHHHHHHHHHHHHHHHHHHHHHHHHHT-TTTSGGGHHIIIIIHHHHHHHHHHHHHHHHHHHHHHHHHTGGG-------PPP----------------------------------TTTHHHHHHHHHHTT-TTHHHHHHHHHH-

Organism: NCBI:txid1333877

Radius of gyration: 32.03 Å; chains: 1; bounding box: 82×62×89 Å

pLDDT: mean 72.65, std 18.39, range [36.81, 97.94]